Protein AF-A0A7S2QMQ0-F1 (afdb_monomer_lite)

Organism: NCBI:txid1333877

Foldseek 3Di:
DDDDDPPPVPDPDDDDPCVQVDPPPDPDPDPVPDPCVVNVRHDDDDDDDDDPCPVVVCVVPVDDPCLCPPPVSVVLPFPVVLVVLLPPALVRLVVQQVVLLVLLQQLLPDDVPPDRPAPDGVQKHWGFNASCSNLVNQLSNCSVVLVVVCPPDQAFKEFEWAAELPLDQDWDKDWAAALRDRPGIDTRTMMGRRPRWPDSPLVSNLSNVQRDPVIGDNVSVSNCSNPGGYMYGYRYYNHHPLVVLFVSCLVLVQQQCCVPPVDGQPPDAPDWDDDRNWIFGHDPNHTAKIWGADPQRWIWIWGADPVRATAWTWIDRNFFTQKIFGDDPNDTPDIDHGHTRDD

Secondary structure (DSSP, 8-state):
--------TT--S----GGG--------SSGGG--GGG-TT-------S--TTHHHHHHHH---TTTTT-TTTTTS-TTHHHHHHTT--HHHHHHHHHHHHHHHHHHHHSPTTS-----EETTEEEEE--GGGGG-HHHHHHHHHHHHHHTTS--SEEEEEEE-SSS--EEEEEEPPTT---SSEEEEEEEEETTT-S-HHHHHHHHHHHEETTEE--HHHHHTTTTS-EEEEEEE-SS-HHHHHHHHHHHHHHHHHHHHHS-------SEEEEETTEEEEEETTEEEEEEEE-TTS-EEEEEE-TTS-EEEEEEE-SSEEEEEEEEETTEEEEEE-SEEPP-

Radius of gyration: 29.11 Å; chains: 1; bounding box: 87×63×59 Å

Sequence (343 aa):
MYTKCLVDCNMPISIAPQELLYPAFHFVPNPDAIDYSRFPNCLMFQFGYTCSGLEGYVKRRNRCKAAHTCPFHAKKRPLDSIRRLAHISEQELCSTIPIALTYLETFAKSAPGEQCVLPLEDGVAVLVTDGDLAQYGRLRAELPGYADRLRGQSWDVLLFGLEWSTGSDEVVLFNVPPGGRPRNACVFGLAINVARARDQGLLRSALAACVTDKGLDPGPLFAAADRLSLWFAAEKLAGSIEAARIWRSMPVVHKVFSSLAQHTPPLHFDDHELHGNLAKGMVNGRLAFEMTVESNGGIQFRAWNDDNSPNCEMKTNGSKVEWMKVFYNHQVSFEAQGKEIPS

pLDDT: mean 79.84, std 20.16, range [26.53, 98.44]

Structure (mmCIF, N/CA/C/O backbone):
data_AF-A0A7S2QMQ0-F1
#
_entry.id   AF-A0A7S2QMQ0-F1
#
loop_
_atom_site.group_PDB
_atom_site.id
_atom_site.type_symbol
_atom_site.label_atom_id
_atom_site.label_alt_id
_atom_site.label_comp_id
_atom_site.label_asym_id
_atom_site.label_entity_id
_atom_site.label_seq_id
_atom_site.pdbx_PDB_ins_code
_atom_site.Cartn_x
_atom_site.Cartn_y
_atom_site.Cartn_z
_atom_site.occupancy
_atom_site.B_iso_or_equiv
_atom_site.auth_seq_id
_atom_site.auth_comp_id
_atom_site.auth_asym_id
_atom_site.auth_atom_id
_atom_site.pdbx_PDB_model_num
ATOM 1 N N . MET A 1 1 ? -50.054 31.148 29.834 1.00 29.55 1 MET A N 1
ATOM 2 C CA . MET A 1 1 ? -51.089 31.273 28.788 1.00 29.55 1 MET A CA 1
ATOM 3 C C . MET A 1 1 ? -50.742 30.258 27.708 1.00 29.55 1 MET A C 1
ATOM 5 O O . MET A 1 1 ? -49.598 30.227 27.279 1.00 29.55 1 MET A O 1
ATOM 9 N N . TYR A 1 2 ? -51.653 29.325 27.435 1.00 32.34 2 TYR A N 1
ATOM 10 C CA . TYR A 1 2 ? -51.410 28.114 26.648 1.00 32.34 2 TYR A CA 1
ATOM 11 C C . TYR A 1 2 ? -51.561 28.352 25.143 1.00 32.34 2 TYR A C 1
ATOM 13 O O . TYR A 1 2 ? -52.595 28.861 24.727 1.00 32.34 2 TYR A O 1
ATOM 21 N N . THR A 1 3 ? -50.636 27.799 24.356 1.00 26.53 3 THR A N 1
ATOM 22 C CA . THR A 1 3 ? -50.909 27.289 22.998 1.00 26.53 3 THR A CA 1
ATOM 23 C C . THR A 1 3 ? -49.979 26.089 22.777 1.00 26.53 3 THR A C 1
ATOM 25 O O . THR A 1 3 ? -48.796 26.244 22.507 1.00 26.53 3 THR A O 1
ATOM 28 N N . LYS A 1 4 ? -50.341 24.919 23.319 1.00 28.27 4 LYS A N 1
ATOM 29 C CA . LYS A 1 4 ? -50.916 23.775 22.585 1.00 28.27 4 LYS A CA 1
ATOM 30 C C . LYS A 1 4 ? -50.124 23.403 21.322 1.00 28.27 4 LYS A C 1
ATOM 32 O O . LYS A 1 4 ? -50.171 24.112 20.325 1.00 28.27 4 LYS A O 1
ATOM 37 N N . CYS A 1 5 ? -49.452 22.247 21.385 1.00 30.19 5 CYS A N 1
ATOM 38 C CA . CYS A 1 5 ? -49.036 21.466 20.221 1.00 30.19 5 CYS A CA 1
ATOM 39 C C . CYS A 1 5 ? -50.161 21.400 19.183 1.00 30.19 5 CYS A C 1
ATOM 41 O O . CYS A 1 5 ? -51.306 21.122 19.544 1.00 30.19 5 CYS A O 1
ATOM 43 N N . LEU A 1 6 ? -49.810 21.512 17.903 1.00 28.33 6 LEU A N 1
ATOM 44 C CA . LEU A 1 6 ? -50.607 20.898 16.846 1.00 28.33 6 LEU A CA 1
ATOM 45 C C . LEU A 1 6 ? -50.466 19.373 16.974 1.00 28.33 6 LEU A C 1
ATOM 47 O O . LEU A 1 6 ? -49.578 18.760 16.391 1.00 28.33 6 LEU A O 1
ATOM 51 N N . VAL A 1 7 ? -51.322 18.771 17.795 1.00 35.34 7 VAL A N 1
ATOM 52 C CA . VAL A 1 7 ? -51.860 17.440 17.510 1.00 35.34 7 VAL A CA 1
ATOM 53 C C . VAL A 1 7 ? -53.279 17.700 17.038 1.00 35.34 7 VAL A C 1
ATOM 55 O O . VAL A 1 7 ? -54.162 17.964 17.851 1.00 35.34 7 VAL A O 1
ATOM 58 N N . ASP A 1 8 ? -53.478 17.692 15.726 1.00 34.41 8 ASP A N 1
ATOM 59 C CA . ASP A 1 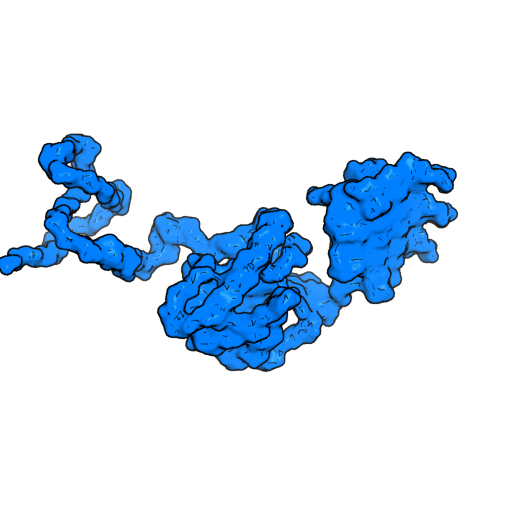8 ? -54.811 17.553 15.159 1.00 34.41 8 ASP A CA 1
ATOM 60 C C . ASP A 1 8 ? -55.077 16.051 15.017 1.00 34.41 8 ASP A C 1
ATOM 62 O O . ASP A 1 8 ? -54.486 15.371 14.179 1.00 34.41 8 ASP A O 1
ATOM 66 N N . CYS A 1 9 ? -55.889 15.510 15.922 1.00 33.19 9 CYS A N 1
ATOM 67 C CA . CYS A 1 9 ? -56.241 14.095 15.975 1.00 33.19 9 CYS A CA 1
ATOM 68 C C . CYS A 1 9 ? -57.296 13.683 14.933 1.00 33.19 9 CYS A C 1
ATOM 70 O O . CYS A 1 9 ? -57.653 12.510 14.904 1.00 33.19 9 CYS A O 1
ATOM 72 N N . ASN A 1 10 ? -57.747 14.599 14.065 1.00 37.47 10 ASN A N 1
ATOM 73 C CA . ASN A 1 10 ? -58.717 14.323 13.005 1.00 37.47 10 ASN A CA 1
ATOM 74 C C . ASN A 1 10 ? -58.283 14.821 11.614 1.00 37.47 10 ASN A C 1
ATOM 76 O O . ASN A 1 10 ? -59.135 14.922 10.735 1.00 37.47 10 ASN A O 1
ATOM 80 N N . MET A 1 11 ? -56.994 15.094 11.360 1.00 36.47 11 MET A N 1
ATOM 81 C CA . MET A 1 11 ? -56.550 15.385 9.988 1.00 36.47 11 MET A CA 1
ATOM 82 C C . MET A 1 11 ? -56.752 14.150 9.086 1.00 36.47 11 MET A C 1
ATOM 84 O O . MET A 1 11 ? -56.071 13.142 9.280 1.00 36.47 11 MET A O 1
ATOM 88 N N . PRO A 1 12 ? -57.632 14.205 8.067 1.00 37.12 12 PRO A N 1
ATOM 89 C CA . PRO A 1 12 ? -57.949 13.051 7.226 1.00 37.12 12 PRO A CA 1
ATOM 90 C C . PRO A 1 12 ? -56.924 12.825 6.102 1.00 37.12 12 PRO A C 1
ATOM 92 O O . PRO A 1 12 ? -57.167 12.027 5.200 1.00 37.12 12 PRO A O 1
ATOM 95 N N . ILE A 1 13 ? -55.794 13.542 6.109 1.00 39.41 13 ILE A N 1
ATOM 96 C CA . ILE A 1 13 ? -54.874 13.607 4.973 1.00 39.41 13 ILE A CA 1
ATOM 97 C C . ILE A 1 13 ? -53.461 13.273 5.446 1.00 39.41 13 ILE A C 1
ATOM 99 O O . ILE A 1 13 ? -52.854 13.981 6.248 1.00 39.41 13 ILE A O 1
ATOM 103 N N . SER A 1 14 ? -52.941 12.164 4.930 1.00 34.41 14 SER A N 1
ATOM 104 C CA . SER A 1 14 ? -51.530 11.799 4.991 1.00 34.41 14 SER A CA 1
ATOM 105 C C . SER A 1 14 ? -50.667 12.916 4.402 1.00 34.41 14 SER A C 1
ATOM 107 O O . SER A 1 14 ? -50.964 13.427 3.324 1.00 34.41 14 SER A O 1
ATOM 109 N N . ILE A 1 15 ? -49.600 13.269 5.121 1.00 41.16 15 ILE A N 1
ATOM 110 C CA . ILE A 1 15 ? -48.607 14.288 4.756 1.00 41.16 15 ILE A CA 1
ATOM 111 C C . ILE A 1 15 ? -48.230 14.124 3.276 1.00 41.16 15 ILE A C 1
ATOM 113 O O . ILE A 1 15 ? -47.811 13.044 2.857 1.00 41.16 15 ILE A O 1
ATOM 117 N N . ALA A 1 16 ? -48.431 15.187 2.496 1.00 40.84 16 ALA A N 1
ATOM 118 C CA . ALA A 1 16 ? -48.178 15.212 1.060 1.00 40.84 16 ALA A CA 1
ATOM 119 C C . ALA A 1 16 ? -46.697 14.908 0.725 1.00 40.84 16 ALA A C 1
ATOM 121 O O . ALA A 1 16 ? -45.834 15.021 1.604 1.00 40.84 16 ALA A O 1
ATOM 122 N N . PRO A 1 17 ? -46.378 14.542 -0.535 1.00 39.72 17 PRO A N 1
ATOM 123 C CA . PRO A 1 17 ? -45.014 14.259 -0.977 1.00 39.72 17 PRO A CA 1
ATOM 124 C C . PRO A 1 17 ? -44.027 15.365 -0.571 1.00 39.72 17 PRO A C 1
ATOM 126 O O . PRO A 1 17 ? -44.317 16.556 -0.683 1.00 39.72 17 PRO A O 1
ATOM 129 N N . GLN A 1 18 ? -42.845 14.961 -0.097 1.00 43.56 18 GLN A N 1
ATOM 130 C CA . GLN A 1 18 ? -41.815 15.816 0.518 1.00 43.56 18 GLN A CA 1
ATOM 131 C C . GLN A 1 18 ? -41.352 16.996 -0.364 1.00 43.56 18 GLN A C 1
ATOM 133 O O . GLN A 1 18 ? -40.815 17.977 0.140 1.00 43.56 18 GLN A O 1
ATOM 138 N N . GLU A 1 19 ? -41.599 16.930 -1.668 1.00 42.78 19 GLU A N 1
ATOM 139 C CA . GLU A 1 19 ? -41.366 17.996 -2.647 1.00 42.78 19 GLU A CA 1
ATOM 140 C C . GLU A 1 19 ? -42.223 19.261 -2.438 1.00 42.78 19 GLU A C 1
ATOM 142 O O . GLU A 1 19 ? -41.830 20.334 -2.887 1.00 42.78 19 GLU A O 1
ATOM 147 N N . LEU A 1 20 ? -43.322 19.180 -1.675 1.00 40.34 20 LEU A N 1
ATOM 148 C CA . LEU A 1 20 ? -44.118 20.343 -1.236 1.00 40.34 20 LEU A CA 1
ATOM 149 C C . LEU A 1 20 ? -43.688 20.899 0.136 1.00 40.34 20 LEU A C 1
ATOM 151 O O . LEU A 1 20 ? -44.159 21.950 0.571 1.00 40.34 20 LEU A O 1
ATOM 155 N N . LEU A 1 21 ? -42.783 20.196 0.823 1.00 42.94 21 LEU A N 1
ATOM 156 C CA . LEU A 1 21 ? -42.276 20.500 2.161 1.00 42.94 21 LEU A CA 1
ATOM 157 C C . LEU A 1 21 ? -40.760 20.708 2.093 1.00 42.94 21 LEU A C 1
ATOM 159 O O . LEU A 1 21 ? -39.981 20.021 2.754 1.00 42.94 21 LEU A O 1
ATOM 163 N N . TYR A 1 22 ? -40.322 21.678 1.292 1.00 38.19 22 TYR A N 1
ATOM 164 C CA . TYR A 1 22 ? -38.993 22.250 1.476 1.00 38.19 22 TYR A CA 1
ATOM 165 C C . TYR A 1 22 ? -39.128 23.422 2.451 1.00 38.19 22 TYR A C 1
ATOM 167 O O . TYR A 1 22 ? -39.653 24.466 2.058 1.00 38.19 22 TYR A O 1
ATOM 175 N N . PRO A 1 23 ? -38.722 23.292 3.730 1.00 48.44 23 PRO A N 1
ATOM 176 C CA . PRO A 1 23 ? -38.706 24.437 4.621 1.00 48.44 23 PRO A CA 1
ATOM 177 C C . PRO A 1 23 ? -37.603 25.380 4.140 1.00 48.44 23 PRO A C 1
ATOM 179 O O . PRO A 1 23 ? -36.423 25.217 4.452 1.00 48.44 23 PRO A O 1
ATOM 182 N N . ALA A 1 24 ? -37.988 26.361 3.331 1.00 40.59 24 ALA A N 1
ATOM 183 C CA . ALA A 1 24 ? -37.144 27.496 3.029 1.00 40.59 24 ALA A CA 1
ATOM 184 C C . ALA A 1 24 ? -37.103 28.369 4.288 1.00 40.59 24 ALA A C 1
ATOM 186 O O . ALA A 1 24 ? -38.011 29.154 4.559 1.00 40.59 24 ALA A O 1
ATOM 187 N N . PHE A 1 25 ? -36.073 28.178 5.112 1.00 47.50 25 PHE A N 1
ATOM 188 C CA . PHE A 1 25 ? -35.825 29.038 6.263 1.00 47.50 25 PHE A CA 1
ATOM 189 C C . PHE A 1 25 ? -35.320 30.391 5.756 1.00 47.50 25 PHE A C 1
ATOM 191 O O . PHE A 1 25 ? -34.120 30.604 5.600 1.00 47.50 25 PHE A O 1
ATOM 198 N N . HIS A 1 26 ? -36.242 31.304 5.469 1.00 43.66 26 HIS A N 1
ATOM 199 C CA . HIS A 1 26 ? -35.912 32.697 5.210 1.00 43.66 26 HIS A CA 1
ATOM 200 C C . HIS A 1 26 ? -35.982 33.472 6.523 1.00 43.66 26 HIS A C 1
ATOM 202 O O . HIS A 1 26 ? -37.033 33.547 7.158 1.00 43.66 26 HIS A O 1
ATOM 208 N N . PHE A 1 27 ? -34.858 34.060 6.936 1.00 47.34 27 PHE A N 1
ATOM 209 C CA . PHE A 1 27 ? -34.890 35.107 7.949 1.00 47.34 27 PHE A CA 1
ATOM 210 C C . PHE A 1 27 ? -35.523 36.338 7.308 1.00 47.34 27 PHE A C 1
ATOM 212 O O . PHE A 1 27 ? -34.902 36.996 6.473 1.00 47.34 27 PHE A O 1
ATOM 219 N N . VAL A 1 28 ? -36.776 36.615 7.659 1.00 48.78 28 VAL A N 1
ATOM 220 C CA . VAL A 1 28 ? -37.485 37.802 7.187 1.00 48.78 28 VAL A CA 1
ATOM 221 C C . VAL A 1 28 ? -37.661 38.742 8.382 1.00 48.78 28 VAL A C 1
ATOM 223 O O . VAL A 1 28 ? -38.380 38.393 9.322 1.00 48.78 28 VAL A O 1
ATOM 226 N N . PRO A 1 29 ? -36.985 39.908 8.393 1.00 43.06 29 PRO A N 1
ATOM 227 C CA . PRO A 1 29 ? -37.063 40.861 9.501 1.00 43.06 29 PRO A CA 1
ATOM 228 C C . PRO A 1 29 ? -38.454 41.489 9.652 1.00 43.06 29 PRO A C 1
ATOM 230 O O . PRO A 1 29 ? -38.853 41.835 10.758 1.00 43.06 29 PRO A O 1
ATOM 233 N N . ASN A 1 30 ? -39.185 41.624 8.542 1.00 56.09 30 ASN A N 1
ATOM 234 C CA . ASN A 1 30 ? -40.561 42.103 8.509 1.00 56.09 30 ASN A CA 1
ATOM 235 C C . ASN A 1 30 ? -41.458 41.045 7.833 1.00 56.09 30 ASN A C 1
ATOM 237 O O . ASN A 1 30 ? -41.393 40.912 6.611 1.00 56.09 30 ASN A O 1
ATOM 241 N N . PRO A 1 31 ? -42.270 40.282 8.585 1.00 54.72 31 PRO A N 1
ATOM 242 C CA . PRO A 1 31 ? -43.094 39.205 8.031 1.00 54.72 31 PRO A CA 1
ATOM 243 C C . PRO A 1 31 ? -44.134 39.693 7.010 1.00 54.72 31 PRO A C 1
ATOM 245 O O . PRO A 1 31 ? -44.506 38.931 6.121 1.00 54.72 31 PRO A O 1
ATOM 248 N N . ASP A 1 32 ? -44.532 40.966 7.066 1.00 57.62 32 ASP A N 1
ATOM 249 C CA . ASP A 1 32 ? -45.473 41.558 6.109 1.00 57.62 32 ASP A CA 1
ATOM 250 C C . ASP A 1 32 ? -44.826 41.863 4.745 1.00 57.62 32 ASP A C 1
ATOM 252 O O . ASP A 1 32 ? -45.517 42.164 3.776 1.00 57.62 32 ASP A O 1
ATOM 256 N N . ALA A 1 33 ? -43.494 41.772 4.642 1.00 59.09 33 ALA A N 1
ATOM 257 C CA . ALA A 1 33 ? -42.757 41.979 3.394 1.00 59.09 33 ALA A CA 1
ATOM 258 C C . ALA A 1 33 ? -42.690 40.721 2.506 1.00 59.09 33 ALA A C 1
ATOM 260 O O . ALA A 1 33 ? -42.078 40.757 1.435 1.00 59.09 33 ALA A O 1
ATOM 261 N N . ILE A 1 34 ? -43.269 39.597 2.943 1.00 58.88 34 ILE A N 1
ATOM 262 C CA . ILE A 1 34 ? -43.288 38.362 2.157 1.00 58.88 34 ILE A CA 1
ATOM 263 C C . ILE A 1 34 ? -44.439 38.423 1.156 1.00 58.88 34 ILE A C 1
ATOM 265 O O . ILE A 1 34 ? -45.610 38.425 1.524 1.00 58.88 34 ILE A O 1
ATOM 269 N N . ASP A 1 35 ? -44.099 38.400 -0.129 1.00 64.38 35 ASP A N 1
ATOM 270 C CA . ASP A 1 35 ? -45.080 38.213 -1.192 1.00 64.38 35 ASP A CA 1
ATOM 271 C C . ASP A 1 35 ? -45.498 36.736 -1.279 1.00 64.38 35 ASP A C 1
ATOM 273 O O . ASP A 1 35 ? -44.840 35.906 -1.918 1.00 64.38 35 ASP A O 1
ATOM 277 N N . TYR A 1 36 ? -46.607 36.412 -0.613 1.00 58.34 36 TYR A N 1
ATOM 278 C CA . TYR A 1 36 ? -47.176 35.064 -0.558 1.00 58.34 36 TYR A CA 1
ATOM 279 C C . TYR A 1 36 ? -47.581 34.513 -1.932 1.00 58.34 36 TYR A C 1
ATOM 281 O O . TYR A 1 36 ? -47.612 33.295 -2.115 1.00 58.34 36 TYR A O 1
ATOM 289 N N . SER A 1 37 ? -47.836 35.377 -2.922 1.00 64.12 37 SER A N 1
ATOM 290 C CA . SER A 1 37 ? -48.241 34.944 -4.265 1.00 64.12 37 SER A CA 1
ATOM 291 C C . SER A 1 37 ? -47.142 34.168 -5.001 1.00 64.12 37 SER A C 1
ATOM 293 O O . SER A 1 37 ? -47.428 33.373 -5.896 1.00 64.12 37 SER A O 1
ATOM 295 N N . ARG A 1 38 ? -45.881 34.328 -4.580 1.00 58.88 38 ARG A N 1
ATOM 296 C CA . ARG A 1 38 ? -44.720 33.632 -5.153 1.00 58.88 38 ARG A CA 1
ATOM 297 C C . ARG A 1 38 ? -44.616 32.161 -4.743 1.00 58.88 38 ARG A C 1
ATOM 299 O O . ARG A 1 38 ? -43.806 31.438 -5.321 1.00 58.88 38 ARG A O 1
ATOM 306 N N . PHE A 1 39 ? -45.415 31.715 -3.771 1.00 60.97 39 PHE A N 1
ATOM 307 C CA . PHE A 1 39 ? -45.343 30.369 -3.192 1.00 60.97 39 PHE A CA 1
ATOM 308 C C . PHE A 1 39 ? -46.734 29.718 -3.079 1.00 60.97 39 PHE A C 1
ATOM 310 O O . PHE A 1 39 ? -47.163 29.354 -1.983 1.00 60.97 39 PHE A O 1
ATOM 317 N N . PRO A 1 40 ? -47.455 29.543 -4.203 1.00 54.72 40 PRO A N 1
ATOM 318 C CA . PRO A 1 40 ? -48.885 29.220 -4.201 1.00 54.72 40 PRO A CA 1
ATOM 319 C C . PRO A 1 40 ? -49.235 27.836 -3.627 1.00 54.72 40 PRO A C 1
ATOM 321 O O . PRO A 1 40 ? -50.384 27.606 -3.271 1.00 54.72 40 PRO A O 1
ATOM 324 N N . ASN A 1 41 ? -48.260 26.925 -3.517 1.00 50.38 41 ASN A N 1
ATOM 325 C CA . ASN A 1 41 ? -48.467 25.536 -3.086 1.00 50.38 41 ASN A CA 1
ATOM 326 C C . ASN A 1 41 ? -47.664 25.162 -1.822 1.00 50.38 41 ASN A C 1
ATOM 328 O O . ASN A 1 41 ? -47.470 23.979 -1.545 1.00 50.38 41 ASN A O 1
ATOM 332 N N . CYS A 1 42 ? -47.145 26.143 -1.078 1.00 48.84 42 CYS A N 1
ATOM 333 C CA . CYS A 1 42 ? -46.279 25.894 0.075 1.00 48.84 42 CYS A CA 1
ATOM 334 C C . CYS A 1 42 ? -47.053 25.935 1.401 1.00 48.84 42 CYS A C 1
ATOM 336 O O . CYS A 1 42 ? -47.861 26.829 1.639 1.00 48.84 42 CYS A O 1
ATOM 338 N N . LEU A 1 43 ? -46.741 25.008 2.311 1.00 48.62 43 LEU A N 1
ATOM 339 C CA . LEU A 1 43 ? -47.145 25.099 3.716 1.00 48.62 43 LEU A CA 1
ATOM 340 C C . LEU A 1 43 ? -46.172 26.026 4.454 1.00 48.62 43 LEU A C 1
ATOM 342 O O . LEU A 1 43 ? -44.975 25.742 4.520 1.00 48.62 43 LEU A O 1
ATOM 346 N N . MET A 1 44 ? -46.671 27.132 5.008 1.00 52.97 44 MET A N 1
ATOM 347 C CA . MET A 1 44 ? -45.845 28.111 5.719 1.00 52.97 44 MET A CA 1
ATOM 348 C C . MET A 1 44 ? -46.016 27.995 7.233 1.00 52.97 44 MET A C 1
ATOM 350 O O . MET A 1 44 ? -47.132 27.958 7.746 1.00 52.97 44 MET A O 1
ATOM 354 N N . PHE A 1 45 ? -44.894 27.982 7.954 1.00 53.12 45 PHE A N 1
ATOM 355 C CA . PHE A 1 45 ? -44.858 28.004 9.414 1.00 53.12 45 PHE A CA 1
ATOM 356 C C . PHE A 1 45 ? -44.140 29.274 9.865 1.00 53.12 45 PHE A C 1
ATOM 358 O O . PHE A 1 45 ? -42.931 29.409 9.680 1.00 53.12 45 PHE A O 1
ATOM 365 N N . GLN A 1 46 ? -44.882 30.214 10.450 1.00 47.97 46 GLN A N 1
ATOM 366 C CA . GLN A 1 46 ? -44.290 31.398 11.060 1.00 47.97 46 GLN A CA 1
ATOM 367 C C . GLN A 1 46 ? -43.846 31.053 12.482 1.00 47.97 46 GLN A C 1
ATOM 369 O O . GLN A 1 46 ? -44.665 30.767 13.355 1.00 47.97 46 GLN A O 1
ATOM 374 N N . PHE A 1 47 ? -42.540 31.097 12.723 1.00 51.69 47 PHE A N 1
ATOM 375 C CA . PHE A 1 47 ? -41.984 30.985 14.066 1.00 51.69 47 PHE A CA 1
ATOM 376 C C . PHE A 1 47 ? -41.723 32.397 14.591 1.00 51.69 47 PHE A C 1
ATOM 378 O O . PHE A 1 47 ? -40.876 33.112 14.060 1.00 51.69 47 PHE A O 1
ATOM 385 N N . GLY A 1 48 ? -42.461 32.821 15.618 1.00 44.59 48 GLY A N 1
ATOM 386 C CA . GLY A 1 48 ? -42.139 34.057 16.329 1.00 44.59 48 GLY A CA 1
ATOM 387 C C . GLY A 1 48 ? -40.785 33.910 17.024 1.00 44.59 48 GLY A C 1
ATOM 388 O O . GLY A 1 48 ? -40.592 32.966 17.790 1.00 44.59 48 GLY A O 1
ATOM 389 N N . TYR A 1 49 ? -39.837 34.811 16.744 1.00 43.59 49 TYR A N 1
ATOM 390 C CA . TYR A 1 49 ? -38.573 34.913 17.484 1.00 43.59 49 TYR A CA 1
ATOM 391 C C . TYR A 1 49 ? -38.916 35.005 18.984 1.00 43.59 49 TYR A C 1
ATOM 393 O O . TYR A 1 49 ? -39.766 35.794 19.371 1.00 43.59 49 TYR A O 1
ATOM 401 N N . THR A 1 50 ? -38.398 34.177 19.885 1.00 48.31 50 THR A N 1
ATOM 402 C CA . THR A 1 50 ? -36.986 33.983 20.202 1.00 48.31 50 THR A CA 1
ATOM 403 C C . THR A 1 50 ? -36.757 32.582 20.769 1.00 48.31 50 THR A C 1
ATOM 405 O O . THR A 1 50 ? -37.327 32.229 21.802 1.00 48.31 50 THR A O 1
ATOM 408 N N . CYS A 1 51 ? -35.854 31.797 20.189 1.00 44.28 51 CYS A N 1
ATOM 409 C CA . CYS A 1 51 ? -35.166 30.770 20.970 1.00 44.28 51 CYS A CA 1
ATOM 410 C C . CYS A 1 51 ? -33.734 30.638 20.456 1.00 44.28 51 CYS A C 1
ATOM 412 O O . CYS A 1 51 ? -33.443 29.852 19.551 1.00 44.28 51 CYS A O 1
ATOM 414 N N . SER A 1 52 ? -32.823 31.403 21.058 1.00 50.91 52 SER A N 1
ATOM 415 C CA . SER A 1 52 ? -31.416 31.018 21.100 1.00 50.91 52 SER A CA 1
ATOM 416 C C . SER A 1 52 ? -31.359 29.573 21.607 1.00 50.91 52 SER A C 1
ATOM 418 O O . SER A 1 52 ? -31.776 29.259 22.718 1.00 50.91 52 SER A O 1
ATOM 420 N N . GLY A 1 53 ? -30.958 28.655 20.728 1.00 49.59 53 GLY A N 1
ATOM 421 C CA . GLY A 1 53 ? -30.949 27.220 21.010 1.00 49.59 53 GLY A CA 1
ATOM 422 C C . GLY A 1 53 ? -31.900 26.370 20.170 1.00 49.59 53 GLY A C 1
ATOM 423 O O . GLY A 1 53 ? -31.744 25.151 20.217 1.00 49.59 53 GLY A O 1
ATOM 424 N N . LEU A 1 54 ? -32.805 26.942 19.359 1.00 47.59 54 LEU A N 1
ATOM 425 C CA . LEU A 1 54 ? -33.594 26.151 18.400 1.00 47.59 54 LEU A CA 1
ATOM 426 C C . LEU A 1 54 ? -32.683 25.512 17.345 1.00 47.59 54 LEU A C 1
ATOM 428 O O . LEU A 1 54 ? -32.814 24.327 17.069 1.00 47.59 54 LEU A O 1
ATOM 432 N N . GLU A 1 55 ? -31.687 26.246 16.844 1.00 45.62 55 GLU A N 1
ATOM 433 C CA . GLU A 1 55 ? -30.660 25.706 15.945 1.00 45.62 55 GLU A CA 1
ATOM 434 C C . GLU A 1 55 ? -29.904 24.535 16.598 1.00 45.62 55 GLU A C 1
ATOM 436 O O . GLU A 1 55 ? -29.761 23.465 16.009 1.00 45.62 55 GLU A O 1
ATOM 441 N N . GLY A 1 56 ? -29.512 24.679 17.870 1.00 47.62 56 GLY A N 1
ATOM 442 C CA . GLY A 1 56 ? -28.886 23.602 18.641 1.00 47.62 56 GLY A CA 1
ATOM 443 C C . GLY A 1 56 ? -29.829 22.425 18.918 1.00 47.62 56 GLY A C 1
ATOM 444 O O . GLY A 1 56 ? -29.400 21.273 18.913 1.00 47.62 56 GLY A O 1
ATOM 445 N N . TYR A 1 57 ? -31.118 22.683 19.147 1.00 47.53 57 TYR A N 1
ATOM 446 C CA . TYR A 1 57 ? -32.143 21.660 19.341 1.00 47.53 57 TYR A CA 1
ATOM 447 C C . TYR A 1 57 ? -32.384 20.877 18.050 1.00 47.53 57 TYR A C 1
ATOM 449 O O . TYR A 1 57 ? -32.285 19.654 18.074 1.00 47.53 57 TYR A O 1
ATOM 457 N N . VAL A 1 58 ? -32.600 21.562 16.924 1.00 44.38 58 VAL A N 1
ATOM 458 C CA . VAL A 1 58 ? -32.755 20.966 15.590 1.00 44.38 58 VAL A CA 1
ATOM 459 C C . VAL A 1 58 ? -31.498 20.179 15.228 1.00 44.38 58 VAL A C 1
ATOM 461 O O . VAL A 1 58 ? -31.608 19.002 14.909 1.00 44.38 58 VAL A O 1
ATOM 464 N N . LYS A 1 59 ? -30.292 20.731 15.403 1.00 44.25 59 LYS A N 1
ATOM 465 C CA . LYS A 1 59 ? -29.032 20.009 15.144 1.00 44.25 59 LYS A CA 1
ATOM 466 C C . LYS A 1 59 ? -28.878 18.737 15.995 1.00 44.25 59 LYS A C 1
ATOM 468 O O . LYS A 1 59 ? -28.329 17.748 15.521 1.00 44.25 59 LYS A O 1
ATOM 473 N N . ARG A 1 60 ? -29.379 18.722 17.239 1.00 46.94 60 ARG A N 1
ATOM 474 C CA . ARG A 1 60 ? -29.312 17.548 18.140 1.00 46.94 60 ARG A CA 1
ATOM 475 C C . ARG A 1 60 ? -30.435 16.527 17.924 1.00 46.94 60 ARG A C 1
ATOM 477 O O . ARG A 1 60 ? -30.215 15.336 18.155 1.00 46.94 60 ARG A O 1
ATOM 484 N N . ARG A 1 61 ? -31.633 16.980 17.543 1.00 42.03 61 ARG A N 1
ATOM 485 C CA . ARG A 1 61 ? -32.880 16.188 17.531 1.00 42.03 61 ARG A CA 1
ATOM 486 C C . ARG A 1 61 ? -33.394 15.861 16.133 1.00 42.03 61 ARG A C 1
ATOM 488 O O . ARG A 1 61 ? -34.163 14.913 16.010 1.00 42.03 61 ARG A O 1
ATOM 495 N N . ASN A 1 62 ? -32.954 16.570 15.094 1.00 42.47 62 ASN A N 1
ATOM 496 C CA . ASN A 1 62 ? -33.273 16.267 13.700 1.00 42.47 62 ASN A CA 1
ATOM 497 C C . ASN A 1 62 ? -32.425 15.083 13.211 1.00 42.47 62 ASN A C 1
ATOM 499 O O . ASN A 1 62 ? -31.529 15.212 12.381 1.00 42.47 62 ASN A O 1
ATOM 503 N N . ARG A 1 63 ? -32.664 13.915 13.813 1.00 43.06 63 ARG A N 1
ATOM 504 C CA . ARG A 1 63 ? -32.076 12.642 13.406 1.00 43.06 63 ARG A CA 1
ATOM 505 C C . ARG A 1 63 ? -33.079 11.935 12.512 1.00 43.06 63 ARG A C 1
ATOM 507 O O . ARG A 1 63 ? -34.219 11.704 12.911 1.00 43.06 63 ARG A O 1
ATOM 514 N N . CYS A 1 64 ? -32.654 11.577 11.308 1.00 47.50 64 CYS A N 1
ATOM 515 C CA . CYS A 1 64 ? -33.485 10.798 10.405 1.00 47.50 64 CYS A CA 1
ATOM 516 C C . CYS A 1 64 ? -33.724 9.410 11.025 1.00 47.50 64 CYS A C 1
ATOM 518 O O . CYS A 1 64 ? -32.774 8.645 11.187 1.00 47.50 64 CYS A O 1
ATOM 520 N N . LYS A 1 65 ? -34.976 9.084 11.389 1.00 42.28 65 LYS A N 1
ATOM 521 C CA . LYS A 1 65 ? -35.331 7.803 12.040 1.00 42.28 65 LYS A CA 1
ATOM 522 C C . LYS A 1 65 ? -34.870 6.576 11.241 1.00 42.28 65 LYS A C 1
ATOM 524 O O . LYS A 1 65 ? -34.551 5.556 11.839 1.00 42.28 65 LYS A O 1
ATOM 529 N N . ALA A 1 66 ? -34.802 6.694 9.915 1.00 43.44 66 ALA A N 1
ATOM 530 C CA . ALA A 1 66 ? -34.287 5.675 9.007 1.00 43.44 66 ALA A CA 1
ATOM 531 C C . ALA A 1 66 ? -33.370 6.322 7.954 1.00 43.44 66 ALA A C 1
ATOM 533 O O . ALA A 1 66 ? -33.717 6.451 6.785 1.00 43.44 66 ALA A O 1
ATOM 534 N N . ALA A 1 67 ? -32.184 6.777 8.377 1.00 45.72 67 ALA A N 1
ATOM 535 C CA . ALA A 1 67 ? -31.224 7.444 7.488 1.00 45.72 67 ALA A CA 1
ATOM 536 C C . ALA A 1 67 ? -30.865 6.614 6.235 1.00 45.72 67 ALA A C 1
ATOM 538 O O . ALA A 1 67 ? -30.674 7.178 5.164 1.00 45.72 67 ALA A O 1
ATOM 539 N N . HIS A 1 68 ? -30.864 5.282 6.346 1.00 44.59 68 HIS A N 1
ATOM 540 C CA . HIS A 1 68 ? -30.575 4.352 5.250 1.00 44.59 68 HIS A CA 1
ATOM 541 C C . HIS A 1 68 ? -31.660 4.295 4.157 1.00 44.59 68 HIS A C 1
ATOM 543 O O . HIS A 1 68 ? -31.358 3.886 3.042 1.00 44.59 68 HIS A O 1
ATOM 549 N N . THR A 1 69 ? -32.900 4.709 4.446 1.00 43.22 69 THR A N 1
ATOM 550 C CA . THR A 1 69 ? -33.997 4.774 3.459 1.00 43.22 69 THR A CA 1
ATOM 551 C C . THR A 1 69 ? -34.344 6.200 3.040 1.00 43.22 69 THR A C 1
ATOM 553 O O . THR A 1 69 ? -35.127 6.401 2.115 1.00 43.22 69 THR A O 1
ATOM 556 N N . CYS A 1 70 ? -33.775 7.210 3.702 1.00 44.00 70 CYS A N 1
ATOM 557 C CA . CYS A 1 70 ? -34.041 8.609 3.397 1.00 44.00 70 CYS A CA 1
ATOM 558 C C . CYS A 1 70 ? -33.319 9.013 2.100 1.00 44.00 70 CYS A C 1
ATOM 560 O O . CYS A 1 70 ? -32.096 9.022 2.103 1.00 44.00 70 CYS A O 1
ATOM 562 N N . PRO A 1 71 ? -33.998 9.444 1.023 1.00 40.81 71 PRO A N 1
ATOM 563 C CA . PRO A 1 71 ? -33.374 9.741 -0.277 1.00 40.81 71 PRO A CA 1
ATOM 564 C C . PRO A 1 71 ? -32.332 10.878 -0.259 1.00 40.81 71 PRO A C 1
ATOM 566 O O . PRO A 1 71 ? -31.560 11.020 -1.207 1.00 40.81 71 PRO A O 1
ATOM 569 N N . PHE A 1 72 ? -32.275 11.671 0.816 1.00 42.28 72 PHE A N 1
ATOM 570 C CA . PHE A 1 72 ? -31.248 12.695 1.039 1.00 42.28 72 PHE A CA 1
ATOM 571 C C . PHE A 1 72 ? -30.008 12.156 1.772 1.00 42.28 72 PHE A C 1
ATOM 573 O O . PHE A 1 72 ? -28.893 12.558 1.448 1.00 42.28 72 PHE A O 1
ATOM 580 N N . HIS A 1 73 ? -30.176 11.219 2.714 1.00 49.56 73 HIS A N 1
ATOM 581 C CA . HIS A 1 73 ? -29.066 10.580 3.438 1.00 49.56 73 HIS A CA 1
ATOM 582 C C . HIS A 1 73 ? -28.555 9.316 2.734 1.00 49.56 73 HIS A C 1
ATOM 584 O O . HIS A 1 73 ? -27.362 9.063 2.747 1.00 49.56 73 HIS A O 1
ATOM 590 N N . ALA A 1 74 ? -29.419 8.590 2.025 1.00 43.84 74 ALA A N 1
ATOM 591 C CA . ALA A 1 74 ? -29.089 7.440 1.186 1.00 43.84 74 ALA A CA 1
ATOM 592 C C . ALA A 1 74 ? -28.134 7.796 0.031 1.00 43.84 74 ALA A C 1
ATOM 594 O O . ALA A 1 74 ? -27.495 6.910 -0.534 1.00 43.84 74 ALA A O 1
ATOM 595 N N . LYS A 1 75 ? -28.016 9.090 -0.314 1.00 45.41 75 LYS A N 1
ATOM 596 C CA . LYS A 1 75 ? -27.035 9.597 -1.285 1.00 45.41 75 LYS A CA 1
ATOM 597 C C . LYS A 1 75 ? -25.624 9.745 -0.712 1.00 45.41 75 LYS A C 1
ATOM 599 O O . LYS A 1 75 ? -24.679 9.602 -1.478 1.00 45.41 75 LYS A O 1
ATOM 604 N N . LYS A 1 76 ? -25.463 9.990 0.596 1.00 47.25 76 LYS A N 1
ATOM 605 C CA . LYS A 1 76 ? -24.164 9.832 1.265 1.00 47.25 76 LYS A CA 1
ATOM 606 C C . LYS A 1 76 ? -24.015 8.355 1.550 1.00 47.25 76 LYS A C 1
ATOM 608 O O . LYS A 1 76 ? -24.633 7.832 2.474 1.00 47.25 76 LYS A O 1
ATOM 613 N N . ARG A 1 77 ? -23.285 7.648 0.693 1.00 54.00 77 ARG A N 1
ATOM 614 C CA . ARG A 1 77 ? -23.074 6.229 0.936 1.00 54.00 77 ARG A CA 1
ATOM 615 C C . ARG A 1 77 ? -22.130 6.148 2.145 1.00 54.00 77 ARG A C 1
ATOM 617 O O . ARG A 1 77 ? -21.053 6.727 2.088 1.00 54.00 77 ARG A O 1
ATOM 624 N N . PRO A 1 78 ? -22.487 5.445 3.232 1.00 55.44 78 PRO A N 1
ATOM 625 C CA . PRO A 1 78 ? -21.619 5.368 4.405 1.00 55.44 78 PRO A CA 1
ATOM 626 C C . PRO A 1 78 ? -20.212 4.915 4.015 1.00 55.44 78 PRO A C 1
ATOM 628 O O . PRO A 1 78 ? -20.099 3.929 3.275 1.00 55.44 78 PRO A O 1
ATOM 631 N N . LEU A 1 79 ? -19.177 5.592 4.521 1.00 71.75 79 LEU A N 1
ATOM 632 C CA . LEU A 1 79 ? -17.757 5.315 4.244 1.00 71.75 79 LEU A CA 1
ATOM 633 C C . LEU A 1 79 ? -17.308 5.707 2.827 1.00 71.75 79 LEU A C 1
ATOM 635 O O . LEU A 1 79 ? -16.584 4.957 2.166 1.00 71.75 79 LEU A O 1
ATOM 639 N N . ASP A 1 80 ? -17.729 6.879 2.351 1.00 78.06 80 ASP A N 1
ATOM 640 C CA . ASP A 1 80 ? -17.232 7.455 1.098 1.00 78.06 80 ASP A CA 1
ATOM 641 C C . ASP A 1 80 ? -15.704 7.602 1.128 1.00 78.06 80 ASP A C 1
ATOM 643 O O . ASP A 1 80 ? -15.057 7.336 0.120 1.00 78.06 80 ASP A O 1
ATOM 647 N N . SER A 1 81 ? -15.099 7.885 2.284 1.00 83.12 81 SER A N 1
ATOM 648 C CA . SER A 1 81 ? -13.645 7.880 2.463 1.00 83.12 81 SER A CA 1
ATOM 649 C C . SER A 1 81 ? -12.997 6.534 2.111 1.00 83.12 81 SER A C 1
ATOM 651 O O . SER A 1 81 ? -11.982 6.530 1.420 1.00 83.12 81 SER A O 1
ATOM 653 N N . ILE A 1 82 ? -13.591 5.385 2.477 1.00 85.31 82 ILE A N 1
ATOM 654 C CA . ILE A 1 82 ? -13.079 4.064 2.050 1.00 85.31 82 ILE A CA 1
ATOM 655 C C . ILE A 1 82 ? -13.276 3.877 0.544 1.00 85.31 82 ILE A C 1
ATOM 657 O O . ILE A 1 82 ? -12.388 3.370 -0.136 1.00 85.31 82 ILE A O 1
ATOM 661 N N . ARG A 1 83 ? -14.413 4.324 -0.009 1.00 85.62 83 ARG A N 1
ATOM 662 C CA . ARG A 1 83 ? -14.662 4.258 -1.460 1.00 85.62 83 ARG A CA 1
ATOM 663 C C . ARG A 1 83 ? -13.660 5.076 -2.262 1.00 85.62 83 ARG A C 1
ATOM 665 O O . ARG A 1 83 ? -13.220 4.634 -3.318 1.00 85.62 83 ARG A O 1
ATOM 672 N N . ARG A 1 84 ? -13.266 6.241 -1.749 1.00 87.88 84 ARG A N 1
ATOM 673 C CA . ARG A 1 84 ? -12.258 7.102 -2.375 1.00 87.88 84 ARG A CA 1
ATOM 674 C C . ARG A 1 84 ? -10.898 6.418 -2.452 1.00 87.88 84 ARG A C 1
ATOM 676 O O . ARG A 1 84 ? -10.198 6.645 -3.434 1.00 87.88 84 ARG A O 1
ATOM 683 N N . LEU A 1 85 ? -10.558 5.515 -1.523 1.00 88.88 85 LEU A N 1
ATOM 684 C CA . LEU A 1 85 ? -9.306 4.752 -1.594 1.00 88.88 85 LEU A CA 1
ATOM 685 C C . LEU A 1 85 ? -9.183 3.935 -2.885 1.00 88.88 85 LEU A C 1
ATOM 687 O O . LEU A 1 85 ? -8.072 3.773 -3.373 1.00 88.88 85 LEU A O 1
ATOM 691 N N . ALA A 1 86 ? -10.280 3.493 -3.505 1.00 88.25 86 ALA A N 1
ATOM 692 C CA . ALA A 1 86 ? -10.226 2.774 -4.781 1.00 88.25 86 ALA A CA 1
ATOM 693 C C . ALA A 1 86 ? -9.740 3.641 -5.961 1.00 88.25 86 ALA A C 1
ATOM 695 O O . ALA A 1 86 ? -9.257 3.106 -6.955 1.00 88.25 86 ALA A O 1
ATOM 696 N N . HIS A 1 87 ? -9.851 4.972 -5.862 1.00 86.69 87 HIS A N 1
ATOM 697 C CA . HIS A 1 87 ? -9.642 5.891 -6.992 1.00 86.69 87 HIS A CA 1
ATOM 698 C C . HIS A 1 87 ? -8.684 7.053 -6.703 1.00 86.69 87 HIS A C 1
ATOM 700 O O . HIS A 1 87 ? -8.316 7.777 -7.623 1.00 86.69 87 HIS A O 1
ATOM 706 N N . ILE A 1 88 ? -8.284 7.245 -5.446 1.00 87.12 88 ILE A N 1
ATOM 707 C CA . ILE A 1 88 ? -7.356 8.301 -5.031 1.00 87.12 88 ILE A CA 1
ATOM 708 C C . ILE A 1 88 ? -5.999 8.162 -5.740 1.00 87.12 88 ILE A C 1
ATOM 710 O O . ILE A 1 88 ? -5.489 7.053 -5.920 1.00 87.12 88 ILE A O 1
ATOM 714 N N . SER A 1 89 ? -5.406 9.272 -6.173 1.00 86.19 89 SER A N 1
ATOM 715 C CA . SER A 1 89 ? -4.056 9.238 -6.754 1.00 86.19 89 SER A CA 1
ATOM 716 C C . SER A 1 89 ? -3.001 8.945 -5.680 1.00 86.19 89 SER A C 1
ATOM 718 O O . SER A 1 89 ? -3.237 9.186 -4.497 1.00 86.19 89 SER A O 1
ATOM 720 N N . GLU A 1 90 ? -1.826 8.447 -6.071 1.00 82.69 90 GLU A N 1
ATOM 721 C CA . GLU A 1 90 ? -0.706 8.240 -5.137 1.00 82.69 90 GLU A CA 1
ATOM 722 C C . GLU A 1 90 ? -0.289 9.549 -4.455 1.00 82.69 90 GLU A C 1
ATOM 724 O O . GLU A 1 90 ? -0.152 9.597 -3.236 1.00 82.69 90 GLU A O 1
ATOM 729 N N . GLN A 1 91 ? -0.178 10.637 -5.222 1.00 80.06 91 GLN A N 1
ATOM 730 C CA . GLN A 1 91 ? 0.163 11.955 -4.690 1.00 80.06 91 GLN A CA 1
ATOM 731 C C . GLN A 1 91 ? -0.857 12.432 -3.646 1.00 80.06 91 GLN A C 1
ATOM 733 O O . GLN A 1 91 ? -0.476 12.908 -2.574 1.00 80.06 91 GLN A O 1
ATOM 738 N N . GLU A 1 92 ? -2.152 12.292 -3.942 1.00 82.44 92 GLU A N 1
ATOM 739 C CA . GLU A 1 92 ? -3.217 12.661 -3.009 1.00 82.44 92 GLU A CA 1
ATOM 740 C C . GLU A 1 92 ? -3.170 11.768 -1.762 1.00 82.44 92 GLU A C 1
ATOM 742 O O . GLU A 1 92 ? -3.199 12.291 -0.651 1.00 82.44 92 GLU A O 1
ATOM 747 N N . LEU A 1 93 ? -2.986 10.453 -1.913 1.00 83.62 93 LEU A N 1
ATOM 748 C CA . LEU A 1 93 ? -2.858 9.519 -0.794 1.00 83.62 93 LEU A CA 1
ATOM 749 C C . LEU A 1 93 ? -1.698 9.898 0.136 1.00 83.62 93 LEU A C 1
ATOM 751 O O . LEU A 1 93 ? -1.905 10.080 1.336 1.00 83.62 93 LEU A O 1
ATOM 755 N N . CYS A 1 94 ? -0.501 10.092 -0.419 1.00 79.75 94 CYS A N 1
ATOM 756 C CA . CYS A 1 94 ? 0.695 10.456 0.336 1.00 79.75 94 CYS A CA 1
ATOM 757 C C . CYS A 1 94 ? 0.527 11.788 1.077 1.00 79.75 94 CYS A C 1
ATOM 759 O O . CYS A 1 94 ? 0.978 11.925 2.214 1.00 79.75 94 CYS A O 1
ATOM 761 N N . SER A 1 95 ? -0.194 12.749 0.486 1.00 78.44 95 SER A N 1
ATOM 762 C CA . SER A 1 95 ? -0.487 14.030 1.142 1.00 78.44 95 SER A CA 1
ATOM 763 C C . SER A 1 95 ? -1.367 13.895 2.396 1.00 78.44 95 SER A C 1
ATOM 765 O O . SER A 1 95 ? -1.307 14.746 3.284 1.00 78.44 95 SER A O 1
ATOM 767 N N . THR A 1 96 ? -2.152 12.815 2.510 1.00 82.88 96 THR A N 1
ATOM 768 C CA . THR A 1 96 ? -3.030 12.580 3.669 1.00 82.88 96 THR A CA 1
ATOM 769 C C . THR A 1 96 ? -2.325 11.939 4.863 1.00 82.88 96 THR A C 1
ATOM 771 O O . THR A 1 96 ? -2.830 12.051 5.978 1.00 82.88 96 THR A O 1
ATOM 774 N N . ILE A 1 97 ? -1.155 11.318 4.676 1.00 83.12 97 ILE A N 1
ATOM 775 C CA . ILE A 1 97 ? -0.483 10.529 5.724 1.00 83.12 97 ILE A CA 1
ATOM 776 C C . ILE A 1 97 ? -0.100 11.374 6.950 1.00 83.12 97 ILE A C 1
ATOM 778 O O . ILE A 1 97 ? -0.478 10.996 8.063 1.00 83.12 97 ILE A O 1
ATOM 782 N N . PRO A 1 98 ? 0.573 12.539 6.812 1.00 80.00 98 PRO A N 1
ATOM 783 C CA . PRO A 1 98 ? 0.935 13.346 7.982 1.00 80.00 98 PRO A CA 1
ATOM 784 C C . PRO A 1 98 ? -0.301 13.830 8.755 1.00 80.00 98 PRO A C 1
ATOM 786 O O . PRO A 1 98 ? -0.304 13.902 9.986 1.00 80.00 98 PRO A O 1
ATOM 789 N N . ILE A 1 99 ? -1.382 14.119 8.024 1.00 82.88 99 ILE A N 1
ATOM 790 C CA . ILE A 1 99 ? -2.664 14.553 8.582 1.00 82.88 99 ILE A CA 1
ATOM 791 C C . ILE A 1 99 ? -3.313 13.400 9.362 1.00 82.88 99 ILE A C 1
ATOM 793 O O . ILE A 1 99 ? -3.767 13.590 10.489 1.00 82.88 99 ILE A O 1
ATOM 797 N N . ALA A 1 100 ? -3.316 12.191 8.797 1.00 85.44 100 ALA A N 1
ATOM 798 C CA . ALA A 1 100 ? -3.867 11.000 9.431 1.00 85.44 100 ALA A CA 1
ATOM 799 C C . ALA A 1 100 ? -3.136 10.635 10.733 1.00 85.44 100 ALA A C 1
ATOM 801 O O . ALA A 1 100 ? -3.790 10.346 11.737 1.00 85.44 100 ALA A O 1
ATOM 802 N N . LEU A 1 101 ? -1.801 10.712 10.749 1.00 82.56 101 LEU A N 1
ATOM 803 C CA . LEU A 1 101 ? -0.998 10.493 11.958 1.00 82.56 101 LEU A CA 1
ATOM 804 C C . LEU A 1 101 ? -1.300 11.547 13.034 1.00 82.56 101 LEU A C 1
ATOM 806 O O . LEU A 1 101 ? -1.520 11.200 14.193 1.00 82.56 101 LEU A O 1
ATOM 810 N N . THR A 1 102 ? -1.444 12.816 12.642 1.00 84.38 102 THR A N 1
ATOM 811 C CA . THR A 1 102 ? -1.836 13.900 13.561 1.00 84.38 102 THR A CA 1
ATOM 812 C C . THR A 1 102 ? -3.219 13.653 14.177 1.00 84.38 102 THR A C 1
ATOM 814 O O . THR A 1 102 ? -3.431 13.871 15.375 1.00 84.38 102 THR A O 1
ATOM 817 N N . TYR A 1 103 ? -4.175 13.165 13.381 1.00 86.00 103 TYR A N 1
ATOM 818 C CA . TYR A 1 103 ? -5.500 12.790 13.872 1.00 86.00 103 TYR A CA 1
ATOM 819 C C . TYR A 1 103 ? -5.447 11.625 14.864 1.00 86.00 103 TYR A C 1
ATOM 821 O O . TYR A 1 103 ? -6.102 11.696 15.907 1.00 86.00 103 TYR A O 1
ATOM 829 N N . LEU A 1 104 ? -4.655 10.586 14.579 1.00 85.31 104 LEU A N 1
ATOM 830 C CA . LEU A 1 104 ? -4.443 9.467 15.500 1.00 85.31 104 LEU A CA 1
ATOM 831 C C . LEU A 1 104 ? -3.846 9.933 16.823 1.00 85.31 104 LEU A C 1
ATOM 833 O O . LEU A 1 104 ? -4.377 9.589 17.875 1.00 85.31 104 LEU A O 1
ATOM 837 N N . GLU A 1 105 ? -2.802 10.760 16.781 1.00 83.25 105 GLU A N 1
ATOM 838 C CA . GLU A 1 105 ? -2.182 11.328 17.978 1.00 83.25 105 GLU A CA 1
ATOM 839 C C . GLU A 1 105 ? -3.162 12.135 18.817 1.00 83.25 105 GLU A C 1
ATOM 841 O O . GLU A 1 105 ? -3.224 11.989 20.038 1.00 83.25 105 GLU A O 1
ATOM 846 N N . THR A 1 106 ? -3.946 12.988 18.165 1.00 84.00 106 THR A N 1
ATOM 847 C CA . THR A 1 106 ? -4.925 13.830 18.854 1.00 84.00 106 THR A CA 1
ATOM 848 C C . THR A 1 106 ? -6.025 12.971 19.479 1.00 84.00 106 THR A C 1
ATOM 850 O O . THR A 1 106 ? -6.438 13.218 20.613 1.00 84.00 106 THR A O 1
ATOM 853 N N . PHE A 1 107 ? -6.486 11.927 18.783 1.00 83.25 107 PHE A N 1
ATOM 854 C CA . PHE A 1 107 ? -7.469 10.977 19.310 1.00 83.25 107 PHE A CA 1
ATOM 855 C C . PHE A 1 107 ? -6.926 10.149 20.476 1.00 83.25 107 PHE A C 1
ATOM 857 O O . PHE A 1 107 ? -7.622 9.954 21.473 1.00 83.25 107 PHE A O 1
ATOM 864 N N . ALA A 1 108 ? -5.676 9.715 20.376 1.00 78.94 108 ALA A N 1
ATOM 865 C CA . ALA A 1 108 ? -4.960 8.998 21.417 1.00 78.94 108 ALA A CA 1
ATOM 866 C C . ALA A 1 108 ? -4.774 9.827 22.697 1.00 78.94 108 ALA A C 1
ATOM 868 O O . ALA A 1 108 ? -4.926 9.299 23.797 1.00 78.94 108 ALA A O 1
ATOM 869 N N . LYS A 1 109 ? -4.455 11.120 22.556 1.00 79.62 109 LYS A N 1
ATOM 870 C CA . LYS A 1 109 ? -4.143 12.030 23.671 1.00 79.62 109 LYS A CA 1
ATOM 871 C C . LYS A 1 109 ? -5.381 12.682 24.305 1.00 79.62 109 LYS A C 1
ATOM 873 O O . LYS A 1 109 ? -5.269 13.220 25.402 1.00 79.62 109 LYS A O 1
ATOM 878 N N . SER A 1 110 ? -6.542 12.661 23.642 1.00 79.12 110 SER A N 1
ATOM 879 C CA . SER A 1 110 ? -7.761 13.311 24.155 1.00 79.12 110 SER A CA 1
ATOM 880 C C . SER A 1 110 ? -8.446 12.494 25.252 1.00 79.12 110 SER A C 1
ATOM 882 O O . SER A 1 110 ? -8.549 11.265 25.169 1.00 79.12 110 SER A O 1
ATOM 884 N N . ALA A 1 111 ? -8.948 13.187 26.276 1.00 71.12 111 ALA A N 1
ATOM 885 C CA . ALA A 1 111 ? -9.601 12.549 27.412 1.00 71.12 111 ALA A CA 1
ATOM 886 C C . ALA A 1 111 ? -10.943 11.901 27.005 1.00 71.12 111 ALA A C 1
ATOM 888 O O . ALA A 1 111 ? -11.607 12.351 26.061 1.00 71.12 111 ALA A O 1
ATOM 889 N N . PRO A 1 112 ? -11.400 10.852 27.716 1.00 65.62 112 PRO A N 1
ATOM 890 C CA . PRO A 1 112 ? -12.724 10.282 27.493 1.00 65.62 112 PRO A CA 1
ATOM 891 C C . PRO A 1 112 ? -13.814 11.357 27.638 1.00 65.62 112 PRO A C 1
ATOM 893 O O . PRO A 1 112 ? -13.969 11.954 28.698 1.00 65.62 112 PRO A O 1
ATOM 896 N N . GLY A 1 113 ? -14.573 11.606 26.568 1.00 61.69 113 GLY A N 1
ATOM 897 C CA . GLY A 1 113 ? -15.636 12.620 26.540 1.00 61.69 113 GLY A CA 1
ATOM 898 C C . GLY A 1 113 ? -15.229 13.978 25.960 1.00 61.69 113 GLY A C 1
ATOM 899 O O . GLY A 1 113 ? -16.113 14.788 25.677 1.00 61.69 113 GLY A O 1
ATOM 900 N N . GLU A 1 114 ? -13.940 14.218 25.700 1.00 68.62 114 GLU A N 1
ATOM 901 C CA . GLU A 1 114 ? -13.518 15.372 24.906 1.00 68.62 114 GLU A CA 1
ATOM 902 C C . GLU A 1 114 ? -13.928 15.206 23.441 1.00 68.62 114 GLU A C 1
ATOM 904 O O . GLU A 1 114 ? -13.914 14.107 22.868 1.00 68.62 114 GLU A O 1
ATOM 909 N N . GLN A 1 115 ? -14.311 16.326 22.828 1.00 59.41 115 GLN A N 1
ATOM 910 C CA . GLN A 1 115 ? -14.701 16.380 21.427 1.00 59.41 115 GLN A CA 1
ATOM 911 C C . GLN A 1 115 ? -13.463 16.128 20.564 1.00 59.41 115 GLN A C 1
ATOM 913 O O . GLN A 1 115 ? -12.687 17.032 20.272 1.00 59.41 115 GLN A O 1
ATOM 918 N N . CYS A 1 116 ? -13.253 14.871 20.183 1.00 62.38 116 CYS A N 1
ATOM 919 C CA . CYS A 1 116 ? -12.149 14.529 19.310 1.00 62.38 116 CYS A CA 1
ATOM 920 C C . CYS A 1 116 ? -12.475 14.893 17.858 1.00 62.38 116 CYS A C 1
ATOM 922 O O . CYS A 1 116 ? -13.544 14.554 17.343 1.00 62.38 116 CYS A O 1
ATOM 924 N N . VAL A 1 117 ? -11.529 15.554 17.195 1.00 72.06 117 VAL A N 1
ATOM 925 C CA . VAL A 1 117 ? -11.620 15.929 15.784 1.00 72.06 117 VAL A CA 1
ATOM 926 C C . VAL A 1 117 ? -11.061 14.786 14.941 1.00 72.06 117 VAL A C 1
ATOM 928 O O . VAL A 1 117 ? -9.980 14.889 14.381 1.00 72.06 117 VAL A O 1
ATOM 931 N N . LEU A 1 118 ? -11.775 13.663 14.879 1.00 80.44 118 LEU A N 1
ATOM 932 C CA . LEU A 1 118 ? -11.559 12.695 13.805 1.00 80.44 118 LEU A CA 1
ATOM 933 C C . LEU A 1 118 ? -12.440 13.072 12.604 1.00 80.44 118 LEU A C 1
ATOM 935 O O . LEU A 1 118 ? -13.567 13.542 12.810 1.00 80.44 118 LEU A O 1
ATOM 939 N N . PRO A 1 119 ? -11.984 12.847 11.358 1.00 81.25 119 PRO A N 1
ATOM 940 C CA . PRO A 1 119 ? -12.820 12.995 10.172 1.00 81.25 119 PRO A CA 1
ATOM 941 C C . PRO A 1 119 ? -13.823 11.835 10.117 1.00 81.25 119 PRO A C 1
ATOM 943 O O . PRO A 1 119 ? -13.605 10.821 9.460 1.00 81.25 119 PRO A O 1
ATOM 946 N N . LEU A 1 120 ? -14.900 11.956 10.895 1.00 83.38 120 LEU A N 1
ATOM 947 C CA . LEU A 1 120 ? -15.902 10.907 11.037 1.00 83.38 120 LEU A CA 1
ATOM 948 C C . LEU A 1 120 ? -16.912 10.944 9.889 1.00 83.38 120 LEU A C 1
ATOM 950 O O . LEU A 1 120 ? -17.606 11.939 9.677 1.00 83.38 120 LEU A O 1
ATOM 954 N N . GLU A 1 121 ? -17.079 9.800 9.240 1.00 83.44 121 GLU A N 1
ATOM 955 C CA . GLU A 1 121 ? -18.175 9.491 8.330 1.00 83.44 121 GLU A CA 1
ATOM 956 C C . GLU A 1 121 ? -19.019 8.381 8.951 1.00 83.44 121 GLU A C 1
ATOM 958 O O . GLU A 1 121 ? -18.545 7.267 9.160 1.00 83.44 121 GLU A O 1
ATOM 963 N N . ASP A 1 122 ? -20.263 8.695 9.316 1.00 81.25 122 ASP A N 1
ATOM 964 C CA . ASP A 1 122 ? -21.170 7.762 10.000 1.00 81.25 122 ASP A CA 1
ATOM 965 C C . ASP A 1 122 ? -20.563 7.100 11.250 1.00 81.25 122 ASP A C 1
ATOM 967 O O . ASP A 1 122 ? -20.840 5.948 11.584 1.00 81.25 122 ASP A O 1
ATOM 971 N N . GLY A 1 123 ? -19.744 7.866 11.978 1.00 84.81 123 GLY A N 1
ATOM 972 C CA . GLY A 1 123 ? -19.097 7.409 13.205 1.00 84.81 123 GLY A CA 1
ATOM 973 C C . GLY A 1 123 ? -17.837 6.578 12.986 1.00 84.81 123 GLY A C 1
ATOM 974 O O . GLY A 1 123 ? -17.310 6.037 13.959 1.00 84.81 123 GLY A O 1
ATOM 975 N N . VAL A 1 124 ? -17.352 6.503 11.746 1.00 89.31 124 VAL A N 1
ATOM 976 C CA . VAL A 1 124 ? -16.112 5.826 11.379 1.00 89.31 124 VAL A CA 1
ATOM 977 C C . VAL A 1 124 ? -15.085 6.837 10.880 1.00 89.31 124 VAL A C 1
ATOM 979 O O . VAL A 1 124 ? -15.401 7.669 10.037 1.00 89.31 124 VAL A O 1
ATOM 982 N N . ALA A 1 125 ? -13.853 6.758 11.376 1.00 90.69 125 ALA A N 1
ATOM 983 C CA . ALA A 1 125 ? -12.716 7.492 10.817 1.00 90.69 125 ALA A CA 1
ATOM 984 C C . ALA A 1 125 ? -11.903 6.567 9.916 1.00 90.69 125 ALA A C 1
ATOM 986 O O . ALA A 1 125 ? -11.636 5.440 10.317 1.00 90.69 125 ALA A O 1
ATOM 987 N N . VAL A 1 126 ? -11.481 7.028 8.740 1.00 93.44 126 VAL A N 1
ATOM 988 C CA . VAL A 1 126 ? -10.612 6.269 7.824 1.00 93.44 126 VAL A CA 1
ATOM 989 C C . VAL A 1 126 ? -9.283 6.996 7.730 1.00 93.44 126 VAL A C 1
ATOM 991 O O . VAL A 1 126 ? -9.257 8.179 7.405 1.00 93.44 126 VAL A O 1
ATOM 994 N N . LEU A 1 127 ? -8.194 6.305 8.049 1.00 92.75 127 LEU A N 1
ATOM 995 C CA . LEU A 1 127 ? -6.875 6.903 8.225 1.00 92.75 127 LEU A CA 1
ATOM 996 C C . LEU A 1 127 ? -5.845 6.042 7.492 1.00 92.75 127 LEU A C 1
ATOM 998 O O . LEU A 1 127 ? -5.666 4.870 7.818 1.00 92.75 127 LEU A O 1
ATOM 1002 N N . VAL A 1 128 ? -5.182 6.623 6.493 1.00 92.75 128 VAL A N 1
ATOM 1003 C CA . VAL A 1 128 ? -4.062 5.994 5.782 1.00 92.75 128 VAL A CA 1
ATOM 1004 C C . VAL A 1 128 ? -2.773 6.486 6.416 1.00 92.75 128 VAL A C 1
ATOM 1006 O O . VAL A 1 128 ? -2.552 7.689 6.513 1.00 92.75 128 VAL A O 1
ATOM 1009 N N . THR A 1 129 ? -1.948 5.558 6.881 1.00 90.62 129 THR A N 1
ATOM 1010 C CA . THR A 1 129 ? -0.725 5.848 7.638 1.00 90.62 129 THR A CA 1
ATOM 1011 C C . THR A 1 129 ? 0.544 5.520 6.862 1.00 90.62 129 THR A C 1
ATOM 1013 O O . THR A 1 129 ? 1.625 5.879 7.314 1.00 90.62 129 THR A O 1
ATOM 1016 N N . ASP A 1 130 ? 0.416 4.860 5.711 1.00 87.75 130 ASP A N 1
ATOM 1017 C CA . ASP A 1 130 ? 1.523 4.482 4.839 1.00 87.75 130 ASP A CA 1
ATOM 1018 C C . ASP A 1 130 ? 1.135 4.651 3.359 1.00 87.75 130 ASP A C 1
ATOM 1020 O O . ASP A 1 130 ? 0.035 4.277 2.936 1.00 87.75 130 ASP A O 1
ATOM 1024 N N . GLY A 1 131 ? 2.048 5.228 2.577 1.00 83.94 131 GLY A N 1
ATOM 1025 C CA . GLY A 1 131 ? 1.873 5.510 1.153 1.00 83.94 131 GLY A CA 1
ATOM 1026 C C . GLY A 1 131 ? 1.978 4.261 0.294 1.00 83.94 131 GLY A C 1
ATOM 1027 O O . GLY A 1 131 ? 1.406 4.233 -0.797 1.00 83.94 131 GLY A O 1
ATOM 1028 N N . ASP A 1 132 ? 2.601 3.202 0.819 1.00 84.50 132 ASP A N 1
ATOM 1029 C CA . ASP A 1 132 ? 2.727 1.915 0.140 1.00 84.50 132 ASP A CA 1
ATOM 1030 C C . ASP A 1 132 ? 1.365 1.378 -0.313 1.00 84.50 132 ASP A C 1
ATOM 1032 O O . ASP A 1 132 ? 1.292 0.757 -1.373 1.00 84.50 132 ASP A O 1
ATOM 1036 N N . LEU A 1 133 ? 0.268 1.699 0.396 1.00 89.38 133 LEU A N 1
ATOM 1037 C CA . LEU A 1 133 ? -1.099 1.348 -0.007 1.00 89.38 133 LEU A CA 1
ATOM 1038 C C . LEU A 1 133 ? -1.400 1.710 -1.469 1.00 89.38 133 LEU A C 1
ATOM 1040 O O . LEU A 1 133 ? -2.131 0.965 -2.122 1.00 89.38 133 LEU A O 1
ATOM 1044 N N . ALA A 1 134 ? -0.836 2.802 -2.002 1.00 84.06 134 ALA A N 1
ATOM 1045 C CA . ALA A 1 134 ? -1.033 3.219 -3.390 1.00 84.06 134 ALA A CA 1
ATOM 1046 C C . ALA A 1 134 ? -0.726 2.095 -4.391 1.00 84.06 134 ALA A C 1
ATOM 1048 O O . ALA A 1 134 ? -1.445 1.963 -5.385 1.00 84.06 134 ALA A O 1
ATOM 1049 N N . GLN A 1 135 ? 0.268 1.257 -4.078 1.00 80.56 135 GLN A N 1
ATOM 1050 C CA . GLN A 1 135 ? 0.753 0.157 -4.910 1.00 80.56 135 GLN A CA 1
ATOM 1051 C C . GLN A 1 135 ? -0.142 -1.096 -4.849 1.00 80.56 135 GLN A C 1
ATOM 1053 O O . GLN A 1 135 ? -0.014 -1.987 -5.687 1.00 80.56 135 GLN A O 1
ATOM 1058 N N . TYR A 1 136 ? -1.058 -1.194 -3.879 1.00 87.50 136 TYR A N 1
ATOM 1059 C CA . TYR A 1 136 ? -1.919 -2.367 -3.661 1.00 87.50 136 TYR A CA 1
ATOM 1060 C C . TYR A 1 136 ? -3.305 -2.139 -4.275 1.00 87.50 136 TYR A C 1
ATOM 1062 O O . TYR A 1 136 ? -4.321 -2.032 -3.586 1.00 87.50 136 TYR A O 1
ATOM 1070 N N . GLY A 1 137 ? -3.345 -2.034 -5.608 1.00 88.19 137 GLY A N 1
ATOM 1071 C CA . GLY A 1 137 ? -4.569 -1.741 -6.361 1.00 88.19 137 GLY A CA 1
ATOM 1072 C C . GLY A 1 137 ? -5.694 -2.762 -6.145 1.00 88.19 137 GLY A C 1
ATOM 1073 O O . GLY A 1 137 ? -6.854 -2.366 -6.032 1.00 88.19 137 GLY A O 1
ATOM 1074 N N . ARG A 1 138 ? -5.362 -4.058 -6.017 1.00 92.25 138 ARG A N 1
ATOM 1075 C CA . ARG A 1 138 ? -6.340 -5.126 -5.733 1.00 92.25 138 ARG A CA 1
ATOM 1076 C C . ARG A 1 138 ? -6.981 -4.927 -4.364 1.00 92.25 138 ARG A C 1
ATOM 1078 O O . ARG A 1 138 ? -8.204 -4.891 -4.276 1.00 92.25 138 ARG A O 1
ATOM 1085 N N . LEU A 1 139 ? -6.172 -4.720 -3.320 1.00 95.12 139 LEU A N 1
ATOM 1086 C CA . LEU A 1 139 ? -6.684 -4.380 -1.992 1.00 95.12 139 LEU A CA 1
ATOM 1087 C C . LEU A 1 139 ? -7.610 -3.164 -2.046 1.00 95.12 139 LEU A C 1
ATOM 1089 O O . LEU A 1 139 ? -8.748 -3.230 -1.586 1.00 95.12 139 LEU A O 1
ATOM 1093 N N . ARG A 1 140 ? -7.144 -2.065 -2.649 1.00 94.44 140 ARG A N 1
ATOM 1094 C CA . ARG A 1 140 ? -7.886 -0.800 -2.734 1.00 94.44 140 ARG A CA 1
ATOM 1095 C C . ARG A 1 140 ? -9.237 -0.945 -3.435 1.00 94.44 140 ARG A C 1
ATOM 1097 O O . ARG A 1 140 ? -10.203 -0.320 -3.000 1.00 94.44 140 ARG A O 1
ATOM 1104 N N . ALA A 1 141 ? -9.313 -1.761 -4.485 1.00 92.00 141 ALA A N 1
ATOM 1105 C CA . ALA A 1 141 ? -10.554 -2.038 -5.204 1.00 92.00 141 ALA A CA 1
ATOM 1106 C C . ALA A 1 141 ? -11.572 -2.828 -4.358 1.00 92.00 141 ALA A C 1
ATOM 1108 O O . ALA A 1 141 ? -12.774 -2.605 -4.485 1.00 92.00 141 ALA A O 1
ATOM 1109 N N . GLU A 1 142 ? -11.098 -3.703 -3.467 1.00 93.88 142 GLU A N 1
ATOM 1110 C CA . GLU A 1 142 ? -11.932 -4.571 -2.625 1.00 93.88 142 GLU A CA 1
ATOM 1111 C C . GLU A 1 142 ? -12.385 -3.914 -1.306 1.00 93.88 142 GLU A C 1
ATOM 1113 O O . GLU A 1 142 ? -13.462 -4.229 -0.784 1.00 93.88 142 GLU A O 1
ATOM 1118 N N . LEU A 1 143 ? -11.614 -2.956 -0.770 1.00 93.69 143 LEU A N 1
ATOM 1119 C CA . LEU A 1 143 ? -11.926 -2.260 0.491 1.00 93.69 143 LEU A CA 1
ATOM 1120 C C . LEU A 1 143 ? -13.374 -1.734 0.596 1.00 93.69 143 LEU A C 1
ATOM 1122 O O . LEU A 1 143 ? -13.980 -1.909 1.659 1.00 93.69 143 LEU A O 1
ATOM 1126 N N . PRO A 1 144 ? -13.983 -1.138 -0.451 1.00 89.56 144 PRO A N 1
ATOM 1127 C CA . PRO A 1 144 ? -15.384 -0.721 -0.417 1.00 89.56 144 PRO A CA 1
ATOM 1128 C C . PRO A 1 144 ? -16.350 -1.870 -0.122 1.00 89.56 144 PRO A C 1
ATOM 1130 O O . PRO A 1 144 ? -17.223 -1.744 0.739 1.00 89.56 144 PRO A O 1
ATOM 1133 N N . GLY A 1 145 ? -16.167 -3.009 -0.796 1.00 87.31 145 GLY A N 1
ATOM 1134 C CA . GLY A 1 145 ? -16.981 -4.200 -0.573 1.00 87.31 145 GLY A CA 1
ATOM 1135 C C . GLY A 1 145 ? -16.786 -4.753 0.836 1.00 87.31 145 GLY A C 1
ATOM 1136 O O . GLY A 1 145 ? -17.725 -5.243 1.461 1.00 87.31 145 GLY A O 1
ATOM 1137 N N . TYR A 1 146 ? -15.580 -4.628 1.386 1.00 91.69 146 TYR A N 1
ATOM 1138 C CA . TYR A 1 146 ? -15.249 -5.126 2.721 1.00 91.69 146 TYR A CA 1
ATOM 1139 C C . TYR A 1 146 ? -15.907 -4.280 3.805 1.00 91.69 146 TYR A C 1
ATOM 1141 O O . TYR A 1 146 ? -16.531 -4.816 4.720 1.00 91.69 146 TYR A O 1
ATOM 1149 N N . ALA A 1 147 ? -15.853 -2.962 3.644 1.00 86.81 147 ALA A N 1
ATOM 1150 C CA . ALA A 1 147 ? -16.569 -2.020 4.485 1.00 86.81 147 ALA A CA 1
ATOM 1151 C C . ALA A 1 147 ? -18.084 -2.280 4.481 1.00 86.81 147 ALA A C 1
ATOM 1153 O O . ALA A 1 147 ? -18.716 -2.273 5.539 1.00 86.81 147 ALA A O 1
ATOM 1154 N N . ASP A 1 148 ? -18.663 -2.575 3.313 1.00 85.38 148 ASP A N 1
ATOM 1155 C CA . ASP A 1 148 ? -20.082 -2.909 3.189 1.00 85.38 148 ASP A CA 1
ATOM 1156 C C . ASP A 1 148 ? -20.423 -4.242 3.889 1.00 85.38 148 ASP A C 1
ATOM 1158 O O . ASP A 1 148 ? -21.419 -4.306 4.616 1.00 85.38 148 ASP A O 1
ATOM 1162 N N . ARG A 1 149 ? -19.564 -5.270 3.782 1.00 86.44 149 ARG A N 1
ATOM 1163 C CA . ARG A 1 149 ? -19.721 -6.553 4.505 1.00 86.44 149 ARG A CA 1
ATOM 1164 C C . ARG A 1 149 ? -19.691 -6.392 6.026 1.00 86.44 149 ARG A C 1
ATOM 1166 O O . ARG A 1 149 ? -20.419 -7.094 6.728 1.00 86.44 149 ARG A O 1
ATOM 1173 N N . LEU A 1 150 ? -18.899 -5.454 6.546 1.00 88.81 150 LEU A N 1
ATOM 1174 C CA . LEU A 1 150 ? -18.792 -5.207 7.986 1.00 88.81 150 LEU A CA 1
ATOM 1175 C C . LEU A 1 150 ? -19.962 -4.414 8.580 1.00 88.81 150 LEU A C 1
ATOM 1177 O O . LEU A 1 150 ? -20.117 -4.391 9.799 1.00 88.81 150 LEU A O 1
ATOM 1181 N N . ARG A 1 151 ? -20.835 -3.795 7.772 1.00 81.06 151 ARG A N 1
ATOM 1182 C CA . ARG A 1 151 ? -21.968 -2.995 8.291 1.00 81.06 151 ARG A CA 1
ATOM 1183 C C . ARG A 1 151 ? -22.926 -3.786 9.185 1.00 81.06 151 ARG A C 1
ATOM 1185 O O . ARG A 1 151 ? -23.514 -3.206 10.103 1.00 81.06 151 ARG A O 1
ATOM 1192 N N . GLY A 1 152 ? -23.089 -5.079 8.901 1.00 79.50 152 GLY A N 1
ATOM 1193 C CA . GLY A 1 152 ? -23.923 -6.005 9.671 1.00 79.50 152 GLY A CA 1
ATOM 1194 C C . GLY A 1 152 ? -23.187 -6.723 10.802 1.00 79.50 152 GLY A C 1
ATOM 1195 O O . GLY A 1 152 ? -23.803 -7.510 11.514 1.00 79.50 152 GLY A O 1
ATOM 1196 N N . GLN A 1 153 ? -21.888 -6.476 10.967 1.00 87.31 153 GLN A N 1
ATOM 1197 C CA . GLN A 1 153 ? -21.055 -7.163 11.946 1.00 87.3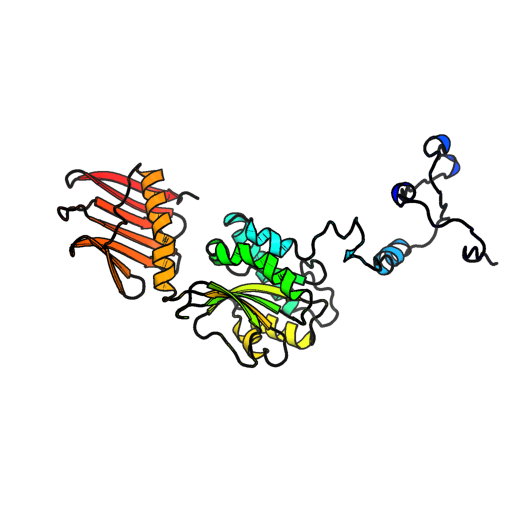1 153 GLN A CA 1
ATOM 1198 C C . GLN A 1 153 ? -20.657 -6.227 13.087 1.00 87.31 153 GLN A C 1
ATOM 1200 O O . GLN A 1 153 ? -20.661 -5.001 12.960 1.00 87.31 153 GLN A O 1
ATOM 1205 N N . SER A 1 154 ? -20.305 -6.818 14.225 1.00 90.06 154 SER A N 1
ATOM 1206 C CA . SER A 1 154 ? -19.597 -6.088 15.272 1.00 90.06 154 SER A CA 1
ATOM 1207 C C . SER A 1 154 ? -18.144 -5.938 14.837 1.00 90.06 154 SER A C 1
ATOM 1209 O O . SER A 1 154 ? -17.507 -6.938 14.518 1.00 90.06 154 SER A O 1
ATOM 1211 N N . TRP A 1 155 ? -17.636 -4.709 14.831 1.00 94.81 155 TRP A N 1
ATOM 1212 C CA . TRP A 1 155 ? -16.231 -4.410 14.573 1.00 94.81 155 TRP A CA 1
ATOM 1213 C C . TRP A 1 155 ? -15.868 -3.060 15.194 1.00 94.81 155 TRP A C 1
ATOM 1215 O O . TRP A 1 155 ? -16.662 -2.117 15.140 1.00 94.81 155 TRP A O 1
ATOM 1225 N N . ASP A 1 156 ? -14.671 -2.988 15.768 1.00 95.25 156 ASP A N 1
ATOM 1226 C CA . ASP A 1 156 ? -14.117 -1.784 16.389 1.00 95.25 156 ASP A CA 1
ATOM 1227 C C . ASP A 1 156 ? -13.082 -1.133 15.462 1.00 95.25 156 ASP A C 1
ATOM 1229 O O . ASP A 1 156 ? -13.074 0.087 15.293 1.00 95.25 156 ASP A O 1
ATOM 1233 N N . VAL A 1 157 ? -12.239 -1.949 14.816 1.00 95.81 157 VAL A N 1
ATOM 1234 C CA . VAL A 1 157 ? -11.216 -1.492 13.865 1.00 95.81 157 VAL A CA 1
ATOM 1235 C C . VAL A 1 157 ? -11.149 -2.436 12.669 1.00 95.81 157 VAL A C 1
ATOM 1237 O O . VAL A 1 157 ? -11.142 -3.656 12.828 1.00 95.81 157 VAL A O 1
ATOM 1240 N N . LEU A 1 158 ? -11.077 -1.859 11.472 1.00 96.50 158 LEU A N 1
ATOM 1241 C CA . LEU A 1 158 ? -10.697 -2.546 10.243 1.00 96.50 158 LEU A CA 1
ATOM 1242 C C . LEU A 1 158 ? -9.288 -2.091 9.869 1.00 96.50 158 LEU A C 1
ATOM 1244 O O . LEU A 1 158 ? -9.092 -0.942 9.496 1.00 96.50 158 LEU A O 1
ATOM 1248 N N . LEU A 1 159 ? -8.321 -2.988 9.956 1.00 96.94 159 LEU A N 1
ATOM 1249 C CA . LEU A 1 159 ? -6.974 -2.793 9.440 1.00 96.94 159 LEU A CA 1
ATOM 1250 C C . LEU A 1 159 ? -6.969 -3.108 7.943 1.00 96.94 159 LEU A C 1
ATOM 1252 O O . LEU A 1 159 ? -7.678 -4.016 7.503 1.00 96.94 159 LEU A O 1
ATOM 1256 N N . PHE A 1 160 ? -6.148 -2.412 7.165 1.00 95.62 160 PHE A N 1
ATOM 1257 C CA . PHE A 1 160 ? -5.864 -2.795 5.784 1.00 95.62 160 PHE A CA 1
ATOM 1258 C C . PHE A 1 160 ? -4.364 -2.820 5.523 1.00 95.62 160 PHE A C 1
ATOM 1260 O O . PHE A 1 160 ? -3.619 -1.956 5.990 1.00 95.62 160 PHE A O 1
ATOM 1267 N N . GLY A 1 161 ? -3.913 -3.855 4.824 1.00 95.50 161 GLY A N 1
ATOM 1268 C CA . GLY A 1 161 ? -2.497 -4.176 4.759 1.00 95.50 161 GLY A CA 1
ATOM 1269 C C . GLY A 1 161 ? -2.175 -5.366 3.871 1.00 95.50 161 GLY A C 1
ATOM 1270 O O . GLY A 1 161 ? -2.967 -5.777 3.023 1.00 95.50 161 GLY A O 1
ATOM 1271 N N . LEU A 1 162 ? -0.990 -5.910 4.090 1.00 93.94 162 LEU A N 1
ATOM 1272 C CA . LEU A 1 162 ? -0.425 -7.005 3.318 1.00 93.94 162 LEU A CA 1
ATOM 1273 C C . LEU A 1 162 ? -0.047 -8.150 4.249 1.00 93.94 162 LEU A C 1
ATOM 1275 O O . LEU A 1 162 ? 0.468 -7.902 5.338 1.00 93.94 162 LEU A O 1
ATOM 1279 N N . GLU A 1 163 ? -0.221 -9.381 3.782 1.00 94.31 163 GLU A N 1
ATOM 1280 C CA . GLU A 1 163 ? 0.450 -10.559 4.323 1.00 94.31 163 GLU A CA 1
ATOM 1281 C C . GLU A 1 163 ? 1.335 -11.204 3.250 1.00 94.31 163 GLU A C 1
ATOM 1283 O O . GLU A 1 163 ? 0.947 -11.288 2.086 1.00 94.31 163 GLU A O 1
ATOM 1288 N N . TRP A 1 164 ? 2.512 -11.699 3.626 1.00 93.50 164 TRP A N 1
ATOM 1289 C CA . TRP A 1 164 ? 3.416 -12.397 2.704 1.00 93.50 164 TRP A CA 1
ATOM 1290 C C . TRP A 1 164 ? 3.851 -13.763 3.231 1.00 93.50 164 TRP A C 1
ATOM 1292 O O . TRP A 1 164 ? 3.682 -14.100 4.405 1.00 93.50 164 TRP A O 1
ATOM 1302 N N . SER A 1 165 ? 4.402 -14.576 2.333 1.00 90.94 165 SER A N 1
ATOM 1303 C CA . SER A 1 165 ? 4.724 -15.986 2.567 1.00 90.94 165 SER A CA 1
ATOM 1304 C C . SER A 1 165 ? 3.510 -16.794 3.043 1.00 90.94 165 SER A C 1
ATOM 1306 O O . SER A 1 165 ? 3.622 -17.646 3.924 1.00 90.94 165 SER A O 1
ATOM 1308 N N . THR A 1 166 ? 2.334 -16.499 2.485 1.00 91.00 166 THR A N 1
ATOM 1309 C CA . THR A 1 166 ? 1.067 -17.142 2.878 1.00 91.00 166 THR A CA 1
ATOM 1310 C C . THR A 1 166 ? 0.779 -18.426 2.100 1.00 91.00 166 THR A C 1
ATOM 1312 O O . THR A 1 166 ? -0.088 -19.199 2.495 1.00 91.00 166 THR A O 1
ATOM 1315 N N . GLY A 1 167 ? 1.478 -18.646 0.979 1.00 90.56 167 GLY A N 1
ATOM 1316 C CA . GLY A 1 167 ? 1.151 -19.695 0.008 1.00 90.56 167 GLY A CA 1
ATOM 1317 C C . GLY A 1 167 ? -0.096 -19.407 -0.843 1.00 90.56 167 GLY A C 1
ATOM 1318 O O . GLY A 1 167 ? -0.488 -20.254 -1.638 1.00 90.56 167 GLY A O 1
ATOM 1319 N N . SER A 1 168 ? -0.707 -18.227 -0.702 1.00 91.38 168 SER A N 1
ATOM 1320 C CA . SER A 1 168 ? -1.912 -17.806 -1.429 1.00 91.38 168 SER A CA 1
ATOM 1321 C C . SER A 1 168 ? -1.726 -16.436 -2.080 1.00 91.38 168 SER A C 1
ATOM 1323 O O . SER A 1 168 ? -0.996 -15.603 -1.548 1.00 91.38 168 SER A O 1
ATOM 1325 N N . ASP A 1 169 ? -2.400 -16.203 -3.207 1.00 90.38 169 ASP A N 1
ATOM 1326 C CA . ASP A 1 169 ? -2.410 -14.917 -3.915 1.00 90.38 169 ASP A CA 1
ATOM 1327 C C . ASP A 1 169 ? -3.846 -14.383 -4.057 1.00 90.38 169 ASP A C 1
ATOM 1329 O O . ASP A 1 169 ? -4.522 -14.536 -5.077 1.00 90.38 169 ASP A O 1
ATOM 1333 N N . GLU A 1 170 ? -4.352 -13.782 -2.985 1.00 94.12 170 GLU A N 1
ATOM 1334 C CA . GLU A 1 170 ? -5.752 -13.374 -2.854 1.00 94.12 170 GLU A CA 1
ATOM 1335 C C . GLU A 1 170 ? -5.885 -12.078 -2.056 1.00 94.12 170 GLU A C 1
ATOM 1337 O O . GLU A 1 170 ? -5.006 -11.717 -1.283 1.00 94.12 170 GLU A O 1
ATOM 1342 N N . VAL A 1 171 ? -7.009 -11.381 -2.204 1.00 96.62 171 VAL A N 1
ATOM 1343 C CA . VAL A 1 171 ? -7.396 -10.337 -1.250 1.00 96.62 171 VAL A CA 1
ATOM 1344 C C . VAL A 1 171 ? -8.482 -10.928 -0.375 1.00 96.62 171 VAL A C 1
ATOM 1346 O O . VAL A 1 171 ? -9.474 -11.442 -0.885 1.00 96.62 171 VAL A O 1
ATOM 1349 N N . VAL A 1 172 ? -8.332 -10.833 0.942 1.00 96.50 172 VAL A N 1
ATOM 1350 C CA . VAL A 1 172 ? -9.281 -11.408 1.899 1.00 96.50 172 VAL A CA 1
ATOM 1351 C C . VAL A 1 172 ? -9.621 -10.444 3.019 1.00 96.50 172 VAL A C 1
ATOM 1353 O O . VAL A 1 172 ? -8.890 -9.503 3.315 1.00 96.50 172 VAL A O 1
ATOM 1356 N N . LEU A 1 173 ? -10.762 -10.703 3.648 1.00 96.81 173 LEU A N 1
ATOM 1357 C CA . LEU A 1 173 ? -11.204 -10.041 4.865 1.00 96.81 173 LEU A CA 1
ATOM 1358 C C . LEU A 1 173 ? -11.447 -11.114 5.917 1.00 96.81 173 LEU A C 1
ATOM 1360 O O . LEU A 1 173 ? -12.253 -12.017 5.688 1.00 96.81 173 LEU A O 1
ATOM 1364 N N . PHE A 1 174 ? -10.803 -10.997 7.070 1.00 95.56 174 PHE A N 1
ATOM 1365 C CA . PHE A 1 174 ? -11.008 -11.931 8.172 1.00 95.56 174 PHE A CA 1
ATOM 1366 C C . PHE A 1 174 ? -11.002 -11.225 9.526 1.00 95.56 174 PHE A C 1
ATOM 1368 O O . PHE A 1 174 ? -10.439 -10.141 9.687 1.00 95.56 174 PHE A O 1
ATOM 1375 N N . ASN A 1 175 ? -11.664 -11.843 10.502 1.00 95.50 175 ASN A N 1
ATOM 1376 C CA . ASN A 1 175 ? -11.607 -11.409 11.889 1.00 95.50 175 ASN A CA 1
ATOM 1377 C C . ASN A 1 175 ? -10.283 -11.871 12.504 1.00 95.50 175 ASN A C 1
ATOM 1379 O O . ASN A 1 175 ? -9.891 -13.029 12.354 1.00 95.50 175 ASN A O 1
ATOM 1383 N N . VAL A 1 176 ? -9.593 -10.957 13.175 1.00 95.19 176 VAL A N 1
ATOM 1384 C CA . VAL A 1 176 ? -8.321 -11.248 13.831 1.00 95.19 176 VAL A CA 1
ATOM 1385 C C . VAL A 1 176 ? -8.614 -11.981 15.143 1.00 95.19 176 VAL A C 1
ATOM 1387 O O . VAL A 1 176 ? -9.325 -11.428 15.986 1.00 95.19 176 VAL A O 1
ATOM 1390 N N . PRO A 1 177 ? -8.094 -13.205 15.342 1.00 92.00 177 PRO A N 1
ATOM 1391 C CA . PRO A 1 177 ? -8.350 -13.948 16.565 1.00 92.00 177 PRO A CA 1
ATOM 1392 C C . PRO A 1 177 ? -7.619 -13.318 17.767 1.00 92.00 177 PRO A C 1
ATOM 1394 O O . PRO A 1 177 ? -6.598 -12.649 17.583 1.00 92.00 177 PRO A O 1
ATOM 1397 N N . PRO A 1 178 ? -8.081 -13.568 19.005 1.00 87.75 178 PRO A N 1
ATOM 1398 C CA . PRO A 1 178 ? -7.399 -13.139 20.226 1.00 87.75 178 PRO A CA 1
ATOM 1399 C C . PRO A 1 178 ? -5.914 -13.535 20.241 1.00 87.75 178 PRO A C 1
ATOM 1401 O O . PRO A 1 178 ? -5.578 -14.700 20.030 1.00 87.75 178 PRO A O 1
ATOM 1404 N N . GLY A 1 179 ? -5.019 -12.566 20.463 1.00 76.19 179 GLY A N 1
ATOM 1405 C CA . GLY A 1 179 ? -3.562 -12.775 20.429 1.00 76.19 179 GLY A CA 1
ATOM 1406 C C . GLY A 1 179 ? -2.983 -13.072 19.036 1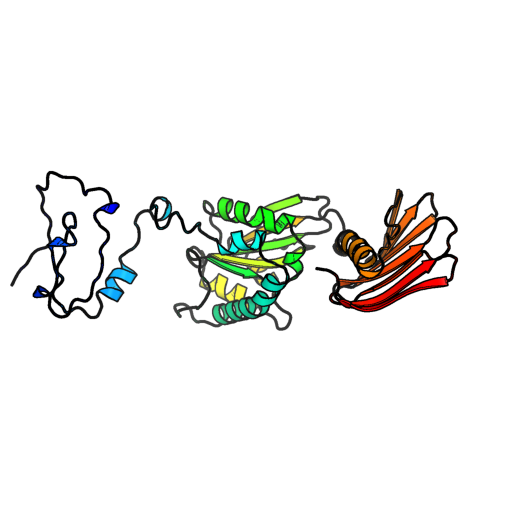.00 76.19 179 GLY A C 1
ATOM 1407 O O . GLY A 1 179 ? -1.787 -13.333 18.901 1.00 76.19 179 GLY A O 1
ATOM 1408 N N . GLY A 1 180 ? -3.812 -13.037 17.991 1.00 80.19 180 GLY A N 1
ATOM 1409 C CA . GLY A 1 180 ? -3.415 -13.270 16.614 1.00 80.19 180 GLY A CA 1
ATOM 1410 C C . GLY A 1 180 ? -2.769 -12.035 16.007 1.00 80.19 180 GLY A C 1
ATOM 1411 O O . GLY A 1 180 ? -3.458 -11.102 15.611 1.00 80.19 180 GLY A O 1
ATOM 1412 N N . ARG A 1 181 ? -1.444 -12.052 15.857 1.00 86.00 181 ARG A N 1
ATOM 1413 C CA . ARG A 1 181 ? -0.746 -11.169 14.917 1.00 86.00 181 ARG A CA 1
ATOM 1414 C C . ARG A 1 181 ? -0.316 -11.997 13.706 1.00 86.00 181 ARG A C 1
ATOM 1416 O O . ARG A 1 181 ? 0.439 -12.957 13.887 1.00 86.00 181 ARG A O 1
ATOM 1423 N N . PRO A 1 182 ? -0.752 -11.644 12.487 1.00 86.88 182 PRO A N 1
ATOM 1424 C CA . PRO A 1 182 ? -0.148 -12.164 11.268 1.00 86.88 182 PRO A CA 1
ATOM 1425 C C . PRO A 1 182 ? 1.382 -12.055 11.325 1.00 86.88 182 PRO A C 1
ATOM 1427 O O . PRO A 1 182 ? 1.918 -10.973 11.567 1.00 86.88 182 PRO A O 1
ATOM 1430 N N . ARG A 1 183 ? 2.096 -13.179 11.164 1.00 83.00 183 ARG A N 1
ATOM 1431 C CA . ARG A 1 183 ? 3.562 -13.227 11.362 1.00 83.00 183 ARG A CA 1
ATOM 1432 C C . ARG A 1 183 ? 4.311 -12.316 10.393 1.00 83.00 183 ARG A C 1
ATOM 1434 O O . ARG A 1 183 ? 5.260 -11.649 10.782 1.00 83.00 183 ARG A O 1
ATOM 1441 N N . ASN A 1 184 ? 3.857 -12.315 9.148 1.00 89.94 184 ASN A N 1
ATOM 1442 C CA . ASN A 1 184 ? 4.476 -11.642 8.021 1.00 89.94 184 ASN A CA 1
ATOM 1443 C C . ASN A 1 184 ? 3.478 -10.639 7.463 1.00 89.94 184 ASN A C 1
ATOM 1445 O O . ASN A 1 184 ? 2.825 -10.923 6.462 1.00 89.94 184 ASN A O 1
ATOM 1449 N N . ALA A 1 185 ? 3.293 -9.522 8.165 1.00 91.44 185 ALA A N 1
ATOM 1450 C CA . ALA A 1 185 ? 2.330 -8.516 7.756 1.00 91.44 185 ALA A CA 1
ATOM 1451 C C . ALA A 1 185 ? 2.777 -7.089 8.033 1.00 91.44 185 ALA A C 1
ATOM 1453 O O . ALA A 1 185 ? 3.490 -6.810 9.000 1.00 91.44 185 ALA A O 1
ATOM 1454 N N . CYS A 1 186 ? 2.267 -6.183 7.208 1.00 91.12 186 CYS A N 1
ATOM 1455 C CA . CYS A 1 186 ? 2.319 -4.747 7.426 1.00 91.12 186 CYS A CA 1
ATOM 1456 C C . CYS A 1 186 ? 0.915 -4.154 7.291 1.00 91.12 186 CYS A C 1
ATOM 1458 O O . CYS A 1 186 ? 0.038 -4.719 6.635 1.00 91.12 186 CYS A O 1
ATOM 1460 N N . VAL A 1 187 ? 0.696 -3.028 7.962 1.00 94.12 187 VAL A N 1
ATOM 1461 C CA . VAL A 1 187 ? -0.579 -2.310 7.975 1.00 94.12 187 VAL A CA 1
ATOM 1462 C C . VAL A 1 187 ? -0.334 -0.941 7.370 1.00 94.12 187 VAL A C 1
ATOM 1464 O O . VAL A 1 187 ? 0.504 -0.197 7.868 1.00 94.12 187 VAL A O 1
ATOM 1467 N N . PHE A 1 188 ? -1.079 -0.610 6.319 1.00 93.44 188 PHE A N 1
ATOM 1468 C CA . PHE A 1 188 ? -0.948 0.678 5.637 1.00 93.44 188 PHE A CA 1
ATOM 1469 C C . PHE A 1 188 ? -1.931 1.730 6.150 1.00 93.44 188 PHE A C 1
ATOM 1471 O O . PHE A 1 188 ? -1.821 2.917 5.848 1.00 93.44 188 PHE A O 1
ATOM 1478 N N . GLY A 1 189 ? -2.927 1.300 6.914 1.00 94.69 189 GLY A N 1
ATOM 1479 C CA . GLY A 1 189 ? -3.865 2.178 7.580 1.00 94.69 189 GLY A CA 1
ATOM 1480 C C . GLY A 1 189 ? -5.021 1.403 8.183 1.00 94.69 189 GLY A C 1
ATOM 1481 O O . GLY A 1 189 ? -5.014 0.170 8.265 1.00 94.69 189 GLY A O 1
ATOM 1482 N N . LEU A 1 190 ? -6.010 2.153 8.650 1.00 96.12 190 LEU A N 1
ATOM 1483 C CA . LEU A 1 190 ? -7.126 1.594 9.383 1.00 96.12 190 LEU A CA 1
ATOM 1484 C C . LEU A 1 190 ? -8.401 2.435 9.271 1.00 96.12 190 LEU A C 1
ATOM 1486 O O . LEU A 1 190 ? -8.369 3.643 9.043 1.00 96.12 190 LEU A O 1
ATOM 1490 N N . ALA A 1 191 ? -9.540 1.783 9.479 1.00 95.06 191 ALA A N 1
ATOM 1491 C CA . ALA A 1 191 ? -10.806 2.427 9.776 1.00 95.06 191 ALA A CA 1
ATOM 1492 C C . ALA A 1 191 ? -11.187 2.166 11.241 1.00 95.06 191 ALA A C 1
ATOM 1494 O O . ALA A 1 191 ? -11.128 1.029 11.704 1.00 95.06 191 ALA A O 1
ATOM 1495 N N . ILE A 1 192 ? -11.581 3.211 11.969 1.00 93.94 192 ILE A N 1
ATOM 1496 C CA . ILE A 1 192 ? -11.918 3.181 13.398 1.00 93.94 192 ILE A CA 1
ATOM 1497 C C . ILE A 1 192 ? -13.414 3.410 13.556 1.00 93.94 192 ILE A C 1
ATOM 1499 O O . ILE A 1 192 ? -13.898 4.495 13.241 1.00 93.94 192 ILE A O 1
ATOM 1503 N N . ASN A 1 193 ? -14.144 2.444 14.103 1.00 92.62 193 ASN A N 1
ATOM 1504 C CA . ASN A 1 193 ? -15.576 2.563 14.358 1.00 92.62 193 ASN A CA 1
ATOM 1505 C C . ASN A 1 193 ? -15.862 3.182 15.731 1.00 92.62 193 ASN A C 1
ATOM 1507 O O . ASN A 1 193 ? -16.281 2.510 16.671 1.00 92.62 193 ASN A O 1
ATOM 1511 N N . VAL A 1 194 ? -15.656 4.492 15.853 1.00 87.88 194 VAL A N 1
ATOM 1512 C CA . VAL A 1 194 ? -15.816 5.224 17.121 1.00 87.88 194 VAL A CA 1
ATOM 1513 C C . VAL A 1 194 ? -17.246 5.126 17.665 1.00 87.88 194 VAL A C 1
ATOM 1515 O O . VAL A 1 194 ? -17.443 5.045 18.877 1.00 87.88 194 VAL A O 1
ATOM 1518 N N . ALA A 1 195 ? -18.254 5.108 16.788 1.00 84.00 195 ALA A N 1
ATOM 1519 C CA . ALA A 1 195 ? -19.658 5.081 17.202 1.00 84.00 195 ALA A CA 1
ATOM 1520 C C . ALA A 1 195 ? -20.127 3.735 17.770 1.00 84.00 195 ALA A C 1
ATOM 1522 O O . ALA A 1 195 ? -21.087 3.719 18.541 1.00 84.00 195 ALA A O 1
ATOM 1523 N N . ARG A 1 196 ? -19.501 2.619 17.379 1.00 84.81 196 ARG A N 1
ATOM 1524 C CA . ARG A 1 196 ? -19.901 1.269 17.818 1.00 84.81 196 ARG A CA 1
ATOM 1525 C C . ARG A 1 196 ? -18.808 0.516 18.570 1.00 84.81 196 ARG A C 1
ATOM 1527 O O . ARG A 1 196 ? -19.022 -0.650 18.893 1.00 84.81 196 ARG A O 1
ATOM 1534 N N . ALA A 1 197 ? -17.689 1.180 18.853 1.00 86.31 197 ALA A N 1
ATOM 1535 C CA . ALA A 1 197 ? -16.592 0.611 19.615 1.00 86.31 197 ALA A CA 1
ATOM 1536 C C . ALA A 1 197 ? -17.092 0.052 20.955 1.00 86.31 197 ALA A C 1
ATOM 1538 O O . ALA A 1 197 ? -17.675 0.793 21.750 1.00 86.31 197 ALA A O 1
ATOM 1539 N N . ARG A 1 198 ? -16.854 -1.239 21.209 1.00 85.31 198 ARG A N 1
ATOM 1540 C CA . ARG A 1 198 ? -17.304 -1.922 22.438 1.00 85.31 198 ARG A CA 1
ATOM 1541 C C . ARG A 1 198 ? -16.699 -1.316 23.701 1.00 85.31 198 ARG A C 1
ATOM 1543 O O . ARG A 1 198 ? -17.391 -1.148 24.700 1.00 85.31 198 ARG A O 1
ATOM 1550 N N . ASP A 1 199 ? -15.413 -0.990 23.635 1.00 90.00 199 ASP A N 1
ATOM 1551 C CA . ASP A 1 199 ? -14.638 -0.407 24.726 1.00 90.00 199 ASP A CA 1
ATOM 1552 C C . ASP A 1 199 ? -13.825 0.773 24.180 1.00 90.00 199 ASP A C 1
ATOM 1554 O O . ASP A 1 199 ? -12.704 0.627 23.689 1.00 90.00 199 ASP A O 1
ATOM 1558 N N . GLN A 1 200 ? -14.423 1.967 24.222 1.00 87.44 200 GLN A N 1
ATOM 1559 C CA . GLN A 1 200 ? -13.776 3.188 23.733 1.00 87.44 200 GLN A CA 1
ATOM 1560 C C . GLN A 1 200 ? -12.507 3.543 24.519 1.00 87.44 200 GLN A C 1
ATOM 1562 O O . GLN A 1 200 ? -11.595 4.141 23.947 1.00 87.44 200 GLN A O 1
ATOM 1567 N N . GLY A 1 201 ? -12.444 3.195 25.809 1.00 89.12 201 GLY A N 1
ATOM 1568 C CA . GLY A 1 201 ? -11.271 3.447 26.644 1.00 89.12 201 GLY A CA 1
ATOM 1569 C C . GLY A 1 201 ? -10.091 2.595 26.191 1.00 89.12 201 GLY A C 1
ATOM 1570 O O . GLY A 1 201 ? -9.015 3.125 25.910 1.00 89.12 201 GLY A O 1
ATOM 1571 N N . LEU A 1 202 ? -10.325 1.290 26.026 1.00 91.88 202 LEU A N 1
ATOM 1572 C CA . LEU A 1 202 ? -9.319 0.368 25.511 1.00 91.88 202 LEU A CA 1
ATOM 1573 C C . LEU A 1 202 ? -8.882 0.744 24.093 1.00 91.88 202 LEU A C 1
ATOM 1575 O O . LEU A 1 202 ? -7.684 0.837 23.839 1.00 91.88 202 LEU A O 1
ATOM 1579 N N . LEU A 1 203 ? -9.830 1.018 23.191 1.00 92.06 203 LEU A N 1
ATOM 1580 C CA . LEU A 1 203 ? -9.534 1.416 21.813 1.00 92.06 203 LEU A CA 1
ATOM 1581 C C . LEU A 1 203 ? -8.610 2.640 21.762 1.00 92.06 203 LEU A C 1
ATOM 1583 O O . LEU A 1 203 ? -7.621 2.631 21.032 1.00 92.06 203 LEU A O 1
ATOM 1587 N N . ARG A 1 204 ? -8.891 3.672 22.570 1.00 90.44 204 ARG A N 1
ATOM 1588 C CA . ARG A 1 204 ? -8.031 4.860 22.679 1.00 90.44 204 ARG A CA 1
ATOM 1589 C C . ARG A 1 204 ? -6.641 4.512 23.194 1.00 90.44 204 ARG A C 1
ATOM 1591 O O . ARG A 1 204 ? -5.667 4.936 22.584 1.00 90.44 204 ARG A O 1
ATOM 1598 N N . SER A 1 205 ? -6.538 3.718 24.262 1.00 91.19 205 SER A N 1
ATOM 1599 C CA . SER A 1 205 ? -5.232 3.314 24.804 1.00 91.19 205 SER A CA 1
ATOM 1600 C C . SER A 1 205 ? -4.406 2.483 23.817 1.00 91.19 205 SER A C 1
ATOM 1602 O O . SER A 1 205 ? -3.202 2.699 23.696 1.00 91.19 205 SER A O 1
ATOM 1604 N N . ALA A 1 206 ? -5.048 1.587 23.061 1.00 93.56 206 ALA A N 1
ATOM 1605 C CA . ALA A 1 206 ? -4.382 0.762 22.063 1.00 93.56 206 ALA A CA 1
ATOM 1606 C C . ALA A 1 206 ? -3.889 1.619 20.892 1.00 93.56 206 ALA A C 1
ATOM 1608 O O . ALA A 1 206 ? -2.729 1.516 20.507 1.00 93.56 206 ALA A O 1
ATOM 1609 N N . LEU A 1 207 ? -4.732 2.521 20.373 1.00 92.50 207 LEU A N 1
ATOM 1610 C CA . LEU A 1 207 ? -4.342 3.457 19.314 1.00 92.50 207 LEU A CA 1
ATOM 1611 C C . LEU A 1 207 ? -3.229 4.409 19.764 1.00 92.50 207 LEU A C 1
ATOM 1613 O O . LEU A 1 207 ? -2.323 4.676 18.983 1.00 92.50 207 LEU A O 1
ATOM 1617 N N . ALA A 1 208 ? -3.251 4.866 21.019 1.00 89.75 208 ALA A N 1
ATOM 1618 C CA . ALA A 1 208 ? -2.186 5.691 21.584 1.00 89.75 208 ALA A CA 1
ATOM 1619 C C . ALA A 1 208 ? -0.835 4.982 21.588 1.00 89.75 208 ALA A C 1
ATOM 1621 O O . ALA A 1 208 ? 0.170 5.584 21.226 1.00 89.75 208 ALA A O 1
ATOM 1622 N N . ALA A 1 209 ? -0.821 3.697 21.938 1.00 91.94 209 ALA A N 1
ATOM 1623 C CA . ALA A 1 209 ? 0.389 2.890 21.896 1.00 91.94 209 ALA A CA 1
ATOM 1624 C C . ALA A 1 209 ? 0.853 2.572 20.461 1.00 91.94 209 ALA A C 1
ATOM 1626 O O . ALA A 1 209 ? 2.016 2.224 20.276 1.00 91.94 209 ALA A O 1
ATOM 1627 N N . CYS A 1 210 ? -0.027 2.673 19.456 1.00 92.25 210 CYS A N 1
ATOM 1628 C CA . CYS A 1 210 ? 0.326 2.402 18.060 1.00 92.25 210 CYS A CA 1
ATOM 1629 C C . CYS A 1 210 ? 1.076 3.553 17.383 1.00 92.25 210 CYS A C 1
ATOM 1631 O O . CYS A 1 210 ? 1.714 3.333 16.356 1.00 92.25 210 CYS A O 1
ATOM 1633 N N . VAL A 1 211 ? 0.974 4.783 17.892 1.00 86.81 211 VAL A N 1
ATOM 1634 C CA . VAL A 1 211 ? 1.679 5.916 17.288 1.00 86.81 211 VAL A CA 1
ATOM 1635 C C . VAL A 1 211 ? 3.119 5.950 17.790 1.00 86.81 211 VAL A C 1
ATOM 1637 O O . VAL A 1 211 ? 3.369 6.041 18.989 1.00 86.81 211 VAL A O 1
ATOM 1640 N N . THR A 1 212 ? 4.065 5.922 16.857 1.00 85.12 212 THR A N 1
ATOM 1641 C CA . THR A 1 212 ? 5.504 6.002 17.120 1.00 85.12 212 THR A CA 1
ATOM 1642 C C . THR A 1 212 ? 6.137 7.123 16.298 1.00 85.12 212 THR A C 1
ATOM 1644 O O . THR A 1 212 ? 5.577 7.554 15.290 1.00 85.12 212 THR A O 1
ATOM 1647 N N . ASP A 1 213 ? 7.364 7.516 16.645 1.00 75.25 213 ASP A N 1
ATOM 1648 C CA . ASP A 1 213 ? 8.150 8.483 15.859 1.00 75.25 213 ASP A CA 1
ATOM 1649 C C . ASP A 1 213 ? 8.409 8.021 14.410 1.00 75.25 213 ASP A C 1
ATOM 1651 O O . ASP A 1 213 ? 8.763 8.821 13.546 1.00 75.25 213 ASP A O 1
ATOM 1655 N N . LYS A 1 214 ? 8.255 6.717 14.136 1.00 72.25 214 LYS A N 1
ATOM 1656 C CA . LYS A 1 214 ? 8.464 6.093 12.821 1.00 72.25 214 LYS A CA 1
ATOM 1657 C C . LYS A 1 214 ? 7.160 5.836 12.056 1.00 72.25 214 LYS A C 1
ATOM 1659 O O . LYS A 1 214 ? 7.207 5.211 11.001 1.00 72.25 214 LYS A O 1
ATOM 1664 N N . GLY A 1 215 ? 6.014 6.284 12.573 1.00 80.12 215 GLY A N 1
ATOM 1665 C CA . GLY A 1 215 ? 4.690 6.025 12.003 1.00 80.12 215 GLY A CA 1
ATOM 1666 C C . GLY A 1 215 ? 3.846 5.101 12.880 1.00 80.12 215 GLY A C 1
ATOM 1667 O O . GLY A 1 215 ? 3.915 5.162 14.109 1.00 80.12 215 GLY A O 1
ATOM 1668 N N . LEU A 1 216 ? 3.025 4.254 12.257 1.00 87.12 216 LEU A N 1
ATOM 1669 C CA . LEU A 1 216 ? 2.084 3.374 12.953 1.00 87.12 216 LEU A CA 1
ATOM 1670 C C . LEU A 1 216 ? 2.686 1.977 13.203 1.00 87.12 216 LEU A C 1
ATOM 1672 O O . LEU A 1 216 ? 2.926 1.235 12.254 1.00 87.12 216 LEU A O 1
ATOM 1676 N N . ASP A 1 217 ? 2.840 1.574 14.467 1.00 91.25 217 ASP A N 1
ATOM 1677 C CA . ASP A 1 217 ? 3.023 0.166 14.848 1.00 91.25 217 ASP A CA 1
ATOM 1678 C C . ASP A 1 217 ? 1.668 -0.436 15.252 1.00 91.25 217 ASP A C 1
ATOM 1680 O O . ASP A 1 217 ? 1.133 -0.084 16.299 1.00 91.25 217 ASP A O 1
ATOM 1684 N N . PRO A 1 218 ? 1.085 -1.368 14.479 1.00 93.19 218 PRO A N 1
ATOM 1685 C CA . PRO A 1 218 ? -0.210 -1.963 14.804 1.00 93.19 218 PRO A CA 1
ATOM 1686 C C . PRO A 1 218 ? -0.143 -3.006 15.937 1.00 93.19 218 PRO A C 1
ATOM 1688 O O . PRO A 1 218 ? -1.178 -3.558 16.318 1.00 93.19 218 PRO A O 1
ATOM 1691 N N . GLY A 1 219 ? 1.047 -3.323 16.466 1.00 93.25 219 GLY A N 1
ATOM 1692 C CA . GLY A 1 219 ? 1.253 -4.327 17.516 1.00 93.25 219 GLY A CA 1
ATOM 1693 C C . GLY A 1 219 ? 0.295 -4.215 18.713 1.00 93.25 219 GLY A C 1
ATOM 1694 O O . GLY A 1 219 ? -0.316 -5.224 19.074 1.00 93.25 219 GLY A O 1
ATOM 1695 N N . PRO A 1 220 ? 0.095 -3.023 19.300 1.00 94.75 220 PRO A N 1
ATOM 1696 C CA . PRO A 1 220 ? -0.828 -2.834 20.419 1.00 94.75 220 PRO A CA 1
ATOM 1697 C C . PRO A 1 220 ? -2.299 -3.102 20.083 1.00 94.75 220 PRO A C 1
ATOM 1699 O O . PRO A 1 220 ? -3.028 -3.591 20.944 1.00 94.75 220 PRO A O 1
ATOM 1702 N N . LEU A 1 221 ? -2.746 -2.844 18.845 1.00 94.94 221 LEU A N 1
ATOM 1703 C CA . LEU A 1 221 ? -4.088 -3.247 18.412 1.00 94.94 221 LEU A CA 1
ATOM 1704 C C . LEU A 1 221 ? -4.190 -4.772 18.393 1.00 94.94 221 LEU A C 1
ATOM 1706 O O . LEU A 1 221 ? -5.074 -5.314 19.044 1.00 94.94 221 LEU A O 1
ATOM 1710 N N . PHE A 1 222 ? -3.254 -5.473 17.746 1.00 95.00 222 PHE A N 1
ATOM 1711 C CA . PHE A 1 222 ? -3.247 -6.943 17.729 1.00 95.00 222 PHE A CA 1
ATOM 1712 C C . PHE A 1 222 ? -3.213 -7.559 19.137 1.00 95.00 222 PHE A C 1
ATOM 1714 O O . PHE A 1 222 ? -3.882 -8.560 19.388 1.00 95.00 222 PHE A O 1
ATOM 1721 N N . ALA A 1 223 ? -2.486 -6.944 20.074 1.00 93.62 223 ALA A N 1
ATOM 1722 C CA . ALA A 1 223 ? -2.452 -7.375 21.472 1.00 93.62 223 ALA A CA 1
ATOM 1723 C C . ALA A 1 223 ? -3.810 -7.226 22.185 1.00 93.62 223 ALA A C 1
ATOM 1725 O O . ALA A 1 223 ? -4.090 -7.982 23.109 1.00 93.62 223 ALA A O 1
ATOM 1726 N N . ALA A 1 224 ? -4.653 -6.292 21.738 1.00 94.25 224 ALA A N 1
ATOM 1727 C CA . ALA A 1 224 ? -5.994 -6.049 22.262 1.00 94.25 224 ALA A CA 1
ATOM 1728 C C . ALA A 1 224 ? -7.105 -6.798 21.493 1.00 94.25 224 ALA A C 1
ATOM 1730 O O . ALA A 1 224 ? -8.285 -6.539 21.730 1.00 94.25 224 ALA A O 1
ATOM 1731 N N . ALA A 1 225 ? -6.767 -7.712 20.570 1.00 93.88 225 ALA A N 1
ATOM 1732 C CA . ALA A 1 225 ? -7.732 -8.455 19.743 1.00 93.88 225 ALA A CA 1
ATOM 1733 C C . ALA A 1 225 ? -8.665 -9.393 20.537 1.00 93.88 225 ALA A C 1
ATOM 1735 O O . ALA A 1 225 ? -9.668 -9.871 20.017 1.00 93.88 225 ALA A O 1
ATOM 1736 N N . ASP A 1 226 ? -8.336 -9.689 21.795 1.00 92.69 226 ASP A N 1
ATOM 1737 C CA . ASP A 1 226 ? -9.176 -10.460 22.716 1.00 92.69 226 ASP A CA 1
ATOM 1738 C C . ASP A 1 226 ? -10.381 -9.659 23.236 1.00 92.69 226 ASP A C 1
ATOM 1740 O O . ASP A 1 226 ? -11.426 -10.224 23.566 1.00 92.69 226 ASP A O 1
ATOM 1744 N N . ARG A 1 227 ? -10.243 -8.333 23.287 1.00 93.75 227 ARG A N 1
ATOM 1745 C CA . ARG A 1 227 ? -11.239 -7.401 23.830 1.00 93.75 227 ARG A CA 1
ATOM 1746 C C . ARG A 1 227 ? -11.811 -6.454 22.783 1.00 93.75 227 ARG A C 1
ATOM 1748 O O . ARG A 1 227 ? -12.927 -5.964 22.961 1.00 93.75 227 ARG A O 1
ATOM 1755 N N . LEU A 1 228 ? -11.073 -6.215 21.704 1.00 94.44 228 LEU A N 1
ATOM 1756 C CA . LEU A 1 228 ? -11.504 -5.451 20.541 1.00 94.44 228 LEU A CA 1
ATOM 1757 C C . LEU A 1 228 ? -11.861 -6.390 19.390 1.00 94.44 228 L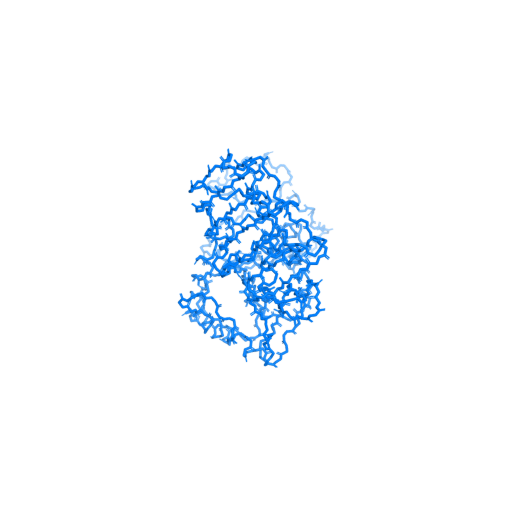EU A C 1
ATOM 1759 O O . LEU A 1 228 ? -11.176 -7.366 19.106 1.00 94.44 228 LEU A O 1
ATOM 1763 N N . SER A 1 229 ? -12.925 -6.060 18.670 1.00 95.38 229 SER A N 1
ATOM 1764 C CA . SER A 1 229 ? -13.321 -6.750 17.453 1.00 95.38 229 SER A CA 1
ATOM 1765 C C . SER A 1 229 ? -12.547 -6.191 16.262 1.00 95.38 229 SER A C 1
ATOM 1767 O O . SER A 1 229 ? -12.957 -5.220 15.620 1.00 95.38 229 SER A O 1
ATOM 1769 N N . LEU A 1 230 ? -11.401 -6.808 15.988 1.00 96.19 230 LEU A N 1
ATOM 1770 C CA . LEU A 1 230 ? -10.507 -6.401 14.912 1.00 96.19 230 LEU A CA 1
ATOM 1771 C C . LEU A 1 230 ? -10.756 -7.212 13.645 1.00 96.19 230 LEU A C 1
ATOM 1773 O O . LEU A 1 230 ? -10.925 -8.431 13.674 1.00 96.19 230 LEU A O 1
ATOM 1777 N N . TRP A 1 231 ? -10.744 -6.520 12.519 1.00 97.00 231 TRP A N 1
ATOM 1778 C CA . TRP A 1 231 ? -10.815 -7.114 11.194 1.00 97.00 231 TRP A CA 1
ATOM 1779 C C . TRP A 1 231 ? -9.591 -6.711 10.395 1.00 97.00 231 TRP A C 1
ATOM 1781 O O . TRP A 1 231 ? -9.106 -5.593 10.544 1.00 97.00 231 TRP A O 1
ATOM 1791 N N . PHE A 1 232 ? -9.106 -7.608 9.544 1.00 97.12 232 PHE A N 1
ATOM 1792 C CA . PHE A 1 232 ? -7.982 -7.331 8.666 1.00 97.12 232 PHE A CA 1
ATOM 1793 C C . PHE A 1 232 ? -8.368 -7.602 7.214 1.00 97.12 232 PHE A C 1
ATOM 1795 O O . PHE A 1 232 ? -8.746 -8.717 6.851 1.00 97.12 232 PHE A O 1
ATOM 1802 N N . ALA A 1 233 ? -8.316 -6.548 6.405 1.00 97.56 233 ALA A N 1
ATOM 1803 C CA . ALA A 1 233 ? -8.344 -6.611 4.956 1.00 97.56 233 ALA A CA 1
ATOM 1804 C C . ALA A 1 233 ? -6.906 -6.771 4.455 1.00 97.56 233 ALA A C 1
ATOM 1806 O O . ALA A 1 233 ? -6.145 -5.801 4.433 1.00 97.56 233 ALA A O 1
ATOM 1807 N N . ALA A 1 234 ? -6.535 -7.991 4.090 1.00 96.25 234 ALA A N 1
ATOM 1808 C CA . ALA A 1 234 ? -5.184 -8.319 3.667 1.00 96.25 234 ALA A CA 1
ATOM 1809 C C . ALA A 1 234 ? -5.163 -8.665 2.180 1.00 96.25 234 ALA A C 1
ATOM 1811 O O . ALA A 1 234 ? -5.931 -9.514 1.724 1.00 96.25 234 ALA A O 1
ATOM 1812 N N . GLU A 1 235 ? -4.260 -8.041 1.429 1.00 95.69 235 GLU A N 1
ATOM 1813 C CA . GLU A 1 235 ? -3.746 -8.664 0.211 1.00 95.69 235 GLU A CA 1
ATOM 1814 C C . GLU A 1 235 ? -2.688 -9.680 0.634 1.00 95.69 235 GLU A C 1
ATOM 1816 O O . GLU A 1 235 ? -1.773 -9.355 1.384 1.00 95.69 235 GLU A O 1
ATOM 1821 N N . LYS A 1 236 ? -2.858 -10.930 0.225 1.00 94.62 236 LYS A N 1
ATOM 1822 C CA . LYS A 1 236 ? -1.961 -12.034 0.533 1.00 94.62 236 LYS A CA 1
ATOM 1823 C C . LYS A 1 236 ? -1.062 -12.299 -0.652 1.00 94.62 236 LYS A C 1
ATOM 1825 O O . LYS A 1 236 ? -1.528 -12.384 -1.782 1.00 94.62 236 LYS A O 1
ATOM 1830 N N . LEU A 1 237 ? 0.218 -12.472 -0.363 1.00 90.94 237 LEU A N 1
ATOM 1831 C CA . LEU A 1 237 ? 1.227 -12.858 -1.331 1.00 90.94 237 LEU A CA 1
ATOM 1832 C C . LEU A 1 237 ? 1.730 -14.259 -1.010 1.00 90.94 237 LEU A C 1
ATOM 1834 O O . LEU A 1 237 ? 1.997 -14.599 0.152 1.00 90.94 237 LEU A O 1
ATOM 1838 N N . ALA A 1 238 ? 1.893 -15.063 -2.058 1.00 89.25 238 ALA A N 1
ATOM 1839 C CA . ALA A 1 238 ? 2.415 -16.414 -1.927 1.00 89.25 238 ALA A CA 1
ATOM 1840 C C . ALA A 1 238 ? 3.906 -16.401 -1.545 1.00 89.25 238 ALA A C 1
ATOM 1842 O O . ALA A 1 238 ? 4.322 -17.180 -0.690 1.00 89.25 238 ALA A O 1
ATOM 1843 N N . GLY A 1 239 ? 4.683 -15.493 -2.149 1.00 88.06 239 GLY A N 1
ATOM 1844 C CA . GLY A 1 239 ? 6.123 -15.323 -1.925 1.00 88.06 239 GLY A CA 1
ATOM 1845 C C . GLY A 1 239 ? 6.475 -14.323 -0.820 1.00 88.06 239 GLY A C 1
ATOM 1846 O O . GLY A 1 239 ? 5.601 -13.831 -0.107 1.00 88.06 239 GLY A O 1
ATOM 1847 N N . SER A 1 240 ? 7.769 -14.016 -0.684 1.00 89.75 240 SER A N 1
ATOM 1848 C CA . SER A 1 240 ? 8.254 -13.016 0.275 1.00 89.75 240 SER A CA 1
ATOM 1849 C C . SER A 1 240 ? 7.888 -11.587 -0.146 1.00 89.75 240 SER A C 1
ATOM 1851 O O . SER A 1 240 ? 7.533 -11.328 -1.301 1.00 89.75 240 SER A O 1
ATOM 1853 N N . ILE A 1 241 ? 7.998 -10.640 0.789 1.00 86.00 241 ILE A N 1
ATOM 1854 C CA . ILE A 1 241 ? 7.772 -9.220 0.497 1.00 86.00 241 ILE A CA 1
ATOM 1855 C C . ILE A 1 241 ? 8.786 -8.683 -0.519 1.00 86.00 241 ILE A C 1
ATOM 1857 O O . ILE A 1 241 ? 8.431 -7.885 -1.383 1.00 86.00 241 ILE A O 1
ATOM 1861 N N . GLU A 1 242 ? 10.032 -9.151 -0.465 1.00 89.12 242 GLU A N 1
ATOM 1862 C CA . GLU A 1 242 ? 11.085 -8.773 -1.406 1.00 89.12 242 GLU A CA 1
ATOM 1863 C C . GLU A 1 242 ? 10.761 -9.256 -2.820 1.00 89.12 242 GLU A C 1
ATOM 1865 O O . GLU A 1 242 ? 10.838 -8.472 -3.765 1.00 89.12 242 GLU A O 1
ATOM 1870 N N . ALA A 1 243 ? 10.312 -10.507 -2.957 1.00 87.44 243 ALA A N 1
ATOM 1871 C CA . ALA A 1 243 ? 9.885 -11.051 -4.240 1.00 87.44 243 ALA A CA 1
ATOM 1872 C C . ALA A 1 243 ? 8.720 -10.237 -4.822 1.00 87.44 243 ALA A C 1
ATOM 1874 O O . ALA A 1 243 ? 8.749 -9.838 -5.982 1.00 87.44 243 ALA A O 1
ATOM 1875 N N . ALA A 1 244 ? 7.709 -9.919 -4.010 1.00 83.50 244 ALA A N 1
ATOM 1876 C CA . ALA A 1 244 ? 6.583 -9.117 -4.476 1.00 83.50 244 ALA A CA 1
ATOM 1877 C C . ALA A 1 244 ? 6.985 -7.692 -4.883 1.00 83.50 244 ALA A C 1
ATOM 1879 O O . ALA A 1 244 ? 6.473 -7.182 -5.880 1.00 83.50 244 ALA A O 1
ATOM 1880 N N . ARG A 1 245 ? 7.920 -7.065 -4.158 1.00 86.19 245 ARG A N 1
ATOM 1881 C CA . ARG A 1 245 ? 8.486 -5.760 -4.531 1.00 86.19 245 ARG A CA 1
ATOM 1882 C C . ARG A 1 245 ? 9.178 -5.822 -5.889 1.00 86.19 245 ARG A C 1
ATOM 1884 O O . ARG A 1 245 ? 8.877 -4.996 -6.743 1.00 86.19 245 ARG A O 1
ATOM 1891 N N . ILE A 1 246 ? 10.020 -6.830 -6.123 1.00 91.44 246 ILE A N 1
ATOM 1892 C CA . ILE A 1 246 ? 10.682 -7.050 -7.418 1.00 91.44 246 ILE A CA 1
ATOM 1893 C C . ILE A 1 246 ? 9.657 -7.105 -8.553 1.00 91.44 246 ILE A C 1
ATOM 1895 O 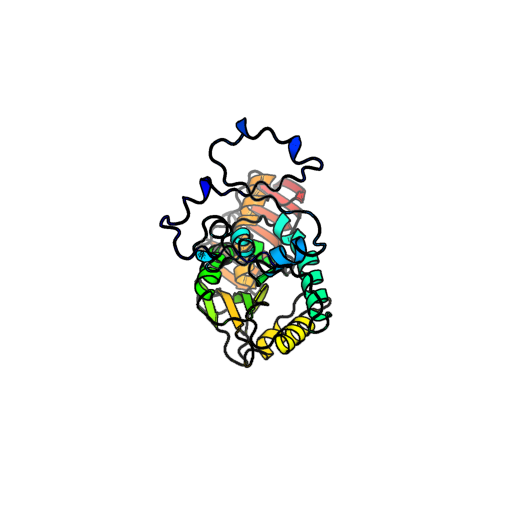O . ILE A 1 246 ? 9.732 -6.313 -9.494 1.00 91.44 246 ILE A O 1
ATOM 1899 N N . TRP A 1 247 ? 8.680 -8.009 -8.455 1.00 87.44 247 TRP A N 1
ATOM 1900 C CA . TRP A 1 247 ? 7.735 -8.244 -9.548 1.00 87.44 247 TRP A CA 1
ATOM 1901 C C . TRP A 1 247 ? 6.856 -7.024 -9.836 1.00 87.44 247 TRP A C 1
ATOM 1903 O O . TRP A 1 247 ? 6.532 -6.749 -10.990 1.00 87.44 247 TRP A O 1
ATOM 1913 N N . ARG A 1 248 ? 6.524 -6.236 -8.808 1.00 83.69 248 ARG A N 1
ATOM 1914 C CA . ARG A 1 248 ? 5.783 -4.973 -8.961 1.00 83.69 248 ARG A CA 1
ATOM 1915 C C . ARG A 1 248 ? 6.619 -3.845 -9.544 1.00 83.69 248 ARG A C 1
ATOM 1917 O O . ARG A 1 248 ? 6.078 -2.973 -10.219 1.00 83.69 248 ARG A O 1
ATOM 1924 N N . SER A 1 249 ? 7.924 -3.855 -9.305 1.00 90.56 249 SER A N 1
ATOM 1925 C CA . SER A 1 249 ? 8.835 -2.861 -9.857 1.00 90.56 249 SER A CA 1
ATOM 1926 C C . SER A 1 249 ? 9.176 -3.131 -11.331 1.00 90.56 249 SER A C 1
ATOM 1928 O O . SER A 1 249 ? 9.559 -2.196 -12.030 1.00 90.56 249 SER A O 1
ATOM 1930 N N . MET A 1 250 ? 9.003 -4.353 -11.855 1.00 92.94 250 MET A N 1
ATOM 1931 C CA . MET A 1 250 ? 9.296 -4.667 -13.268 1.00 92.94 250 MET A CA 1
ATOM 1932 C C . MET A 1 250 ? 8.511 -3.803 -14.279 1.00 92.94 250 MET A C 1
ATOM 1934 O O . MET A 1 250 ? 9.137 -3.243 -15.183 1.00 92.94 250 MET A O 1
ATOM 1938 N N . PRO A 1 251 ? 7.183 -3.600 -14.144 1.00 89.50 251 PRO A N 1
ATOM 1939 C CA . PRO A 1 251 ? 6.453 -2.652 -14.989 1.00 89.50 251 PRO A CA 1
ATOM 1940 C C . PRO A 1 251 ? 7.002 -1.220 -14.930 1.00 89.50 251 PRO A C 1
ATOM 1942 O O . PRO A 1 251 ? 6.998 -0.522 -15.945 1.00 89.50 251 PRO A O 1
ATOM 1945 N N . VAL A 1 252 ? 7.506 -0.785 -13.767 1.00 91.56 252 VAL A N 1
ATOM 1946 C CA . VAL A 1 252 ? 8.133 0.537 -13.606 1.00 91.56 252 VAL A CA 1
ATOM 1947 C C . VAL A 1 252 ? 9.408 0.618 -14.440 1.00 91.56 252 VAL A C 1
ATOM 1949 O O . VAL A 1 252 ? 9.589 1.595 -15.162 1.00 91.56 252 VAL A O 1
ATOM 1952 N N . VAL A 1 253 ? 10.243 -0.428 -14.425 1.00 96.06 253 VAL A N 1
ATOM 1953 C CA . VAL A 1 253 ? 11.431 -0.524 -15.293 1.00 96.06 253 VAL A CA 1
ATOM 1954 C C . VAL A 1 253 ? 11.047 -0.342 -16.758 1.00 96.06 253 VAL A C 1
ATOM 1956 O O . VAL A 1 253 ? 11.573 0.543 -17.434 1.00 96.06 253 VAL A O 1
ATOM 1959 N N . HIS A 1 254 ? 10.080 -1.129 -17.237 1.00 95.38 254 HIS A N 1
ATOM 1960 C CA . HIS A 1 254 ? 9.610 -1.045 -18.618 1.00 95.38 254 HIS A CA 1
ATOM 1961 C C . HIS A 1 254 ? 9.134 0.370 -18.975 1.00 95.38 254 HIS A C 1
ATOM 1963 O O . HIS A 1 254 ? 9.506 0.920 -20.015 1.00 95.38 254 HIS A O 1
ATOM 1969 N N . LYS A 1 255 ? 8.329 0.976 -18.097 1.00 93.81 255 LYS A N 1
ATOM 1970 C CA . LYS A 1 255 ? 7.762 2.313 -18.282 1.00 93.81 255 LYS A CA 1
ATOM 1971 C C . LYS A 1 255 ? 8.830 3.403 -18.324 1.00 93.81 255 LYS A C 1
ATOM 1973 O O . LYS A 1 255 ? 8.745 4.282 -19.182 1.00 93.81 255 LYS A O 1
ATOM 1978 N N . VAL A 1 256 ? 9.826 3.348 -17.439 1.00 96.00 256 VAL A N 1
ATOM 1979 C CA . VAL A 1 256 ? 10.938 4.311 -17.388 1.00 96.00 256 VAL A CA 1
ATOM 1980 C C . VAL A 1 256 ? 11.730 4.276 -18.695 1.00 96.00 256 VAL A C 1
ATOM 1982 O O . VAL A 1 256 ? 11.865 5.316 -19.342 1.00 96.00 256 VAL A O 1
ATOM 1985 N N . PHE A 1 257 ? 12.175 3.095 -19.137 1.00 98.00 257 PHE A N 1
ATOM 1986 C CA . PHE A 1 257 ? 12.924 2.960 -20.392 1.00 98.00 257 PHE A CA 1
ATOM 1987 C C . PHE A 1 257 ? 12.098 3.364 -21.619 1.00 98.00 257 PHE A C 1
ATOM 1989 O O . PHE A 1 257 ? 12.588 4.113 -22.468 1.00 98.00 257 PHE A O 1
ATOM 1996 N N . SER A 1 258 ? 10.829 2.948 -21.678 1.00 96.50 258 SER A N 1
ATOM 1997 C CA . SER A 1 258 ? 9.941 3.286 -22.797 1.00 96.50 258 SER A CA 1
ATOM 1998 C C . SER A 1 258 ? 9.697 4.794 -22.889 1.00 96.50 258 SER A C 1
ATOM 2000 O O . SER A 1 258 ? 9.729 5.362 -23.977 1.00 96.50 258 SER A O 1
ATOM 2002 N N . SER A 1 259 ? 9.482 5.462 -21.752 1.00 95.44 259 SER A N 1
ATOM 2003 C CA . SER A 1 259 ? 9.131 6.889 -21.728 1.00 95.44 259 SER A CA 1
ATOM 2004 C C . SER A 1 259 ? 10.339 7.799 -21.940 1.00 95.44 259 SER A C 1
ATOM 2006 O O . SER A 1 259 ? 10.220 8.827 -22.600 1.00 95.44 259 SER A O 1
ATOM 2008 N N . LEU A 1 260 ? 11.494 7.453 -21.360 1.00 96.94 260 LEU A N 1
ATOM 2009 C CA . LEU A 1 260 ? 12.673 8.321 -21.376 1.00 96.94 260 LEU A CA 1
ATOM 2010 C C . LEU A 1 260 ? 13.605 8.055 -22.560 1.00 96.94 260 LEU A C 1
ATOM 2012 O O . LEU A 1 260 ? 14.184 9.006 -23.078 1.00 96.94 260 LEU A O 1
ATOM 2016 N N . ALA A 1 261 ? 13.752 6.796 -22.980 1.00 96.75 261 ALA A N 1
ATOM 2017 C CA . ALA A 1 261 ? 14.698 6.394 -24.023 1.00 96.75 261 ALA A CA 1
ATOM 2018 C C . ALA A 1 261 ? 14.038 5.777 -25.263 1.00 96.75 261 ALA A C 1
ATOM 2020 O O . ALA A 1 261 ? 14.755 5.416 -26.190 1.00 96.75 261 ALA A O 1
ATOM 2021 N N . GLN A 1 262 ? 12.704 5.632 -25.289 1.00 97.12 262 GLN A N 1
ATOM 2022 C CA . GLN A 1 262 ? 11.995 4.890 -26.345 1.00 97.12 262 GLN A CA 1
ATOM 2023 C C . GLN A 1 262 ? 12.558 3.468 -26.527 1.00 97.12 262 GLN A C 1
ATOM 2025 O O . GLN A 1 262 ? 12.614 2.942 -27.636 1.00 97.12 262 GLN A O 1
ATOM 2030 N N . HIS A 1 263 ? 12.997 2.857 -25.421 1.00 97.31 263 HIS A N 1
ATOM 2031 C CA . HIS A 1 263 ? 13.658 1.554 -25.397 1.00 97.31 263 HIS A CA 1
ATOM 2032 C C . HIS A 1 263 ? 12.805 0.518 -24.666 1.00 97.31 263 HIS A C 1
ATOM 2034 O O . HIS A 1 263 ? 12.205 0.820 -23.633 1.00 97.31 263 HIS A O 1
ATOM 2040 N N . THR A 1 264 ? 12.790 -0.714 -25.170 1.00 96.94 264 THR A N 1
ATOM 2041 C CA . THR A 1 264 ? 12.097 -1.843 -24.537 1.00 96.94 264 THR A CA 1
ATOM 2042 C C . THR A 1 264 ? 13.132 -2.762 -23.886 1.00 96.94 264 THR A C 1
ATOM 2044 O O . THR A 1 264 ? 13.833 -3.482 -24.598 1.00 96.94 264 THR A O 1
ATOM 2047 N N . PRO A 1 265 ? 13.265 -2.749 -22.547 1.00 96.50 265 PRO A N 1
ATOM 2048 C CA . PRO A 1 265 ? 14.216 -3.615 -21.862 1.00 96.50 265 PRO A CA 1
ATOM 2049 C C . PRO A 1 265 ? 13.779 -5.088 -21.977 1.00 96.50 265 PRO A C 1
ATOM 2051 O O . PRO A 1 265 ? 12.578 -5.369 -21.882 1.00 96.50 265 PRO A O 1
ATOM 2054 N N . PRO A 1 266 ? 14.713 -6.045 -22.139 1.00 93.75 266 PRO A N 1
ATOM 2055 C CA . PRO A 1 266 ? 14.376 -7.461 -22.164 1.00 93.75 266 PRO A CA 1
ATOM 2056 C C . PRO A 1 266 ? 14.048 -7.926 -20.740 1.00 93.75 266 PRO A C 1
ATOM 2058 O O . PRO A 1 266 ? 14.919 -8.208 -19.924 1.00 93.75 266 PRO A O 1
ATOM 2061 N N . LEU A 1 267 ? 12.750 -7.946 -20.437 1.00 94.38 267 LEU A N 1
ATOM 2062 C CA . LEU A 1 267 ? 12.183 -8.383 -19.155 1.00 94.38 267 LEU A CA 1
ATOM 2063 C C . LEU A 1 267 ? 11.548 -9.778 -19.236 1.00 94.38 267 LEU A C 1
ATOM 2065 O O . LEU A 1 267 ? 10.968 -10.240 -18.259 1.00 94.38 267 LEU A O 1
ATOM 2069 N N . HIS A 1 268 ? 11.611 -10.429 -20.398 1.00 93.19 268 HIS A N 1
ATOM 2070 C CA . HIS A 1 268 ? 11.138 -11.797 -20.581 1.00 93.19 268 HIS A CA 1
ATOM 2071 C C . HIS A 1 268 ? 12.143 -12.795 -19.992 1.00 93.19 268 HIS A C 1
ATOM 2073 O O . HIS A 1 268 ? 13.351 -12.589 -20.094 1.00 93.19 268 HIS A O 1
ATOM 2079 N N . PHE A 1 269 ? 11.634 -13.857 -19.372 1.00 94.50 269 PHE A N 1
ATOM 2080 C CA . PHE A 1 269 ? 12.419 -14.937 -18.789 1.00 94.50 269 PHE A CA 1
ATOM 2081 C C . PHE A 1 269 ? 11.611 -16.240 -18.789 1.00 94.50 269 PHE A C 1
ATOM 2083 O O . PHE A 1 269 ? 10.390 -16.212 -18.622 1.00 94.50 269 PHE A O 1
ATOM 2090 N N . ASP A 1 270 ? 12.310 -17.361 -18.958 1.00 95.06 270 ASP A N 1
ATOM 2091 C CA . ASP A 1 270 ? 11.761 -18.719 -18.860 1.00 95.06 270 ASP A CA 1
ATOM 2092 C C . ASP A 1 270 ? 11.933 -19.285 -17.443 1.00 95.06 270 ASP A C 1
ATOM 2094 O O . ASP A 1 270 ? 11.140 -20.106 -16.987 1.00 95.06 270 ASP A O 1
ATOM 2098 N N . ASP A 1 271 ? 12.981 -18.835 -16.748 1.00 95.00 271 ASP A N 1
ATOM 2099 C CA . ASP A 1 271 ? 13.332 -19.236 -15.388 1.00 95.00 271 ASP A CA 1
ATOM 2100 C C . ASP A 1 271 ? 13.873 -18.036 -14.599 1.00 95.00 271 ASP A C 1
ATOM 2102 O O . ASP A 1 271 ? 14.276 -17.026 -15.185 1.00 95.00 271 ASP A O 1
ATOM 2106 N N . HIS A 1 272 ? 13.861 -18.114 -13.270 1.00 95.19 272 HIS A N 1
ATOM 2107 C CA . HIS A 1 272 ? 14.350 -17.033 -12.424 1.00 95.19 272 HIS A CA 1
ATOM 2108 C C . HIS A 1 272 ? 14.944 -17.510 -11.096 1.00 95.19 272 HIS A C 1
ATOM 2110 O O . HIS A 1 272 ? 14.468 -18.453 -10.469 1.00 95.19 272 HIS A O 1
ATOM 2116 N N . GLU A 1 273 ? 15.947 -16.775 -10.620 1.00 95.75 273 GLU A N 1
ATOM 2117 C CA . GLU A 1 273 ? 16.544 -16.958 -9.296 1.00 95.75 273 GLU A CA 1
ATOM 2118 C C . GLU A 1 273 ? 16.175 -15.778 -8.390 1.00 95.75 273 GLU A C 1
ATOM 2120 O O . GLU A 1 273 ? 16.274 -14.617 -8.797 1.00 95.75 273 GLU A O 1
ATOM 2125 N N . LEU A 1 274 ? 15.779 -16.066 -7.145 1.00 93.50 274 LEU A N 1
ATOM 2126 C CA . LEU A 1 274 ? 15.493 -15.060 -6.118 1.00 93.50 274 LEU A CA 1
ATOM 2127 C C . LEU A 1 274 ? 16.440 -15.216 -4.929 1.00 93.50 274 LEU A C 1
ATOM 2129 O O . LEU A 1 274 ? 16.480 -16.260 -4.276 1.00 93.50 274 LEU A O 1
ATOM 2133 N N . HIS A 1 275 ? 17.146 -14.137 -4.600 1.00 93.12 275 HIS A N 1
ATOM 2134 C CA . HIS A 1 275 ? 18.047 -14.057 -3.455 1.00 93.12 275 HIS A CA 1
ATOM 2135 C C . HIS A 1 275 ? 17.762 -12.789 -2.650 1.00 93.12 275 HIS A C 1
ATOM 2137 O O . HIS A 1 275 ? 18.370 -11.739 -2.859 1.00 93.12 275 HIS A O 1
ATOM 2143 N N . GLY A 1 276 ? 16.811 -12.885 -1.718 1.00 90.19 276 GLY A N 1
ATOM 2144 C CA . GLY A 1 276 ? 16.347 -11.733 -0.948 1.00 90.19 276 GLY A CA 1
ATOM 2145 C C . GLY A 1 276 ? 15.693 -10.708 -1.870 1.00 90.19 276 GLY A C 1
ATOM 2146 O O . GLY A 1 276 ? 14.656 -10.987 -2.462 1.00 90.19 276 GLY A O 1
ATOM 2147 N N . ASN A 1 277 ? 16.311 -9.537 -2.002 1.00 93.12 277 ASN A N 1
ATOM 2148 C CA . ASN A 1 277 ? 15.828 -8.450 -2.848 1.00 93.12 277 ASN A CA 1
ATOM 2149 C C . ASN A 1 277 ? 16.444 -8.406 -4.254 1.00 93.12 277 ASN A C 1
ATOM 2151 O O . ASN A 1 277 ? 16.178 -7.451 -4.985 1.00 93.12 277 ASN A O 1
ATOM 2155 N N . LEU A 1 278 ? 17.251 -9.409 -4.612 1.00 96.31 278 LEU A N 1
ATOM 2156 C CA . LEU A 1 278 ? 17.806 -9.610 -5.947 1.00 96.31 278 LEU A CA 1
ATOM 2157 C C . LEU A 1 278 ? 16.990 -10.662 -6.702 1.00 96.31 278 LEU A C 1
ATOM 2159 O O . LEU A 1 278 ? 16.771 -11.765 -6.198 1.00 96.31 278 LEU A O 1
ATOM 2163 N N . ALA A 1 279 ? 16.626 -10.336 -7.936 1.00 97.06 279 ALA A N 1
ATOM 2164 C CA . ALA A 1 279 ? 16.097 -11.267 -8.914 1.00 97.06 279 ALA A CA 1
ATOM 2165 C C . ALA A 1 279 ? 16.996 -11.344 -10.140 1.00 97.06 279 ALA A C 1
ATOM 2167 O O . ALA A 1 279 ? 17.504 -10.325 -10.618 1.00 97.06 279 ALA A O 1
ATOM 2168 N N . LYS A 1 280 ? 17.139 -12.557 -10.665 1.00 97.81 280 LYS A N 1
ATOM 2169 C CA . LYS A 1 280 ? 17.797 -12.830 -11.939 1.00 97.81 280 LYS A CA 1
ATOM 2170 C C . LYS A 1 280 ? 16.808 -13.512 -12.862 1.00 97.81 280 LYS A C 1
ATOM 2172 O O . LYS A 1 280 ? 16.256 -14.539 -12.485 1.00 97.81 280 LYS A O 1
ATOM 2177 N N . GLY A 1 281 ? 16.577 -12.944 -14.037 1.00 97.25 281 GLY A N 1
ATOM 2178 C CA . GLY A 1 281 ? 15.786 -13.588 -15.080 1.00 97.25 281 GLY A CA 1
ATOM 2179 C C . GLY A 1 281 ? 16.690 -14.301 -16.067 1.00 97.25 281 GLY A C 1
ATOM 2180 O O . GLY A 1 281 ? 17.691 -13.732 -16.507 1.00 97.25 281 GLY A O 1
ATOM 2181 N N . MET A 1 282 ? 16.324 -15.526 -16.427 1.00 97.44 282 MET A N 1
ATOM 2182 C CA . MET A 1 282 ? 17.075 -16.372 -17.343 1.00 97.44 282 MET A CA 1
ATOM 2183 C C . MET A 1 282 ? 16.248 -16.679 -18.595 1.00 97.44 282 MET A C 1
ATOM 2185 O O . MET A 1 282 ? 15.061 -16.981 -18.498 1.00 97.44 282 MET A O 1
ATOM 2189 N N . VAL A 1 283 ? 16.879 -16.660 -19.767 1.00 96.38 283 VAL A N 1
ATOM 2190 C CA . VAL A 1 283 ? 16.295 -17.093 -21.048 1.00 96.38 283 VAL A CA 1
ATOM 2191 C C . VAL A 1 283 ? 17.234 -18.117 -21.663 1.00 96.38 283 VAL A C 1
ATOM 2193 O O . VAL A 1 283 ? 18.429 -17.852 -21.810 1.00 96.38 283 VAL A O 1
ATOM 2196 N N . ASN A 1 284 ? 16.729 -19.308 -21.995 1.00 94.31 284 ASN A N 1
ATOM 2197 C CA . ASN A 1 284 ? 17.553 -20.407 -22.526 1.00 94.31 284 ASN A CA 1
ATOM 2198 C C . ASN A 1 284 ? 18.823 -20.703 -21.688 1.00 94.31 284 ASN A C 1
ATOM 2200 O O . ASN A 1 284 ? 19.905 -20.948 -22.229 1.00 94.31 284 ASN A O 1
ATOM 2204 N N . GLY A 1 285 ? 18.713 -20.627 -20.356 1.00 93.62 285 GLY A N 1
ATOM 2205 C CA . GLY A 1 285 ? 19.828 -20.850 -19.425 1.00 93.62 285 GLY A CA 1
ATOM 2206 C C . GLY A 1 285 ? 20.881 -19.733 -19.384 1.00 93.62 285 GLY A C 1
ATOM 2207 O O . GLY A 1 285 ? 21.936 -19.916 -18.778 1.00 93.62 285 GLY A O 1
ATOM 2208 N N . ARG A 1 286 ? 20.624 -18.579 -20.012 1.00 94.44 286 ARG A N 1
ATOM 2209 C CA . ARG A 1 286 ? 21.488 -17.387 -19.975 1.00 94.44 286 ARG A CA 1
ATOM 2210 C C . ARG A 1 286 ? 20.835 -16.267 -19.185 1.00 94.44 286 ARG A C 1
ATOM 2212 O O . ARG A 1 286 ? 19.617 -16.150 -19.180 1.00 94.44 286 ARG A O 1
ATOM 2219 N N . LEU A 1 287 ? 21.656 -15.429 -18.561 1.00 96.38 287 LEU A N 1
ATOM 2220 C CA . LEU A 1 287 ? 21.199 -14.279 -17.791 1.00 96.38 287 LEU A CA 1
ATOM 2221 C C . LEU A 1 287 ? 20.650 -13.190 -18.720 1.00 96.38 287 LEU A C 1
ATOM 2223 O O . LEU A 1 287 ? 21.403 -12.596 -19.486 1.00 96.38 287 LEU A O 1
ATOM 2227 N N . ALA A 1 288 ? 19.348 -12.929 -18.632 1.00 97.38 288 ALA A N 1
ATOM 2228 C CA . ALA A 1 288 ? 18.658 -11.902 -19.410 1.00 97.38 288 ALA A CA 1
ATOM 2229 C C . ALA A 1 288 ? 18.622 -10.560 -18.668 1.00 97.38 288 ALA A C 1
ATOM 2231 O O . ALA A 1 288 ? 18.899 -9.514 -19.258 1.00 97.38 288 ALA A O 1
ATOM 2232 N N . PHE A 1 289 ? 18.342 -10.582 -17.361 1.00 98.19 289 PHE A N 1
ATOM 2233 C CA . PHE A 1 289 ? 18.384 -9.389 -16.517 1.00 98.19 289 PHE A CA 1
ATOM 2234 C C . PHE A 1 289 ? 18.725 -9.699 -15.057 1.00 98.19 289 PHE A C 1
ATOM 2236 O O . PHE A 1 289 ? 18.522 -10.808 -14.563 1.00 98.19 289 PHE A O 1
ATOM 2243 N N . GLU A 1 290 ? 19.201 -8.671 -14.359 1.00 98.12 290 GLU A N 1
ATOM 2244 C CA . GLU A 1 290 ? 19.356 -8.621 -12.910 1.00 98.12 290 GLU A CA 1
ATOM 2245 C C . GLU A 1 290 ? 18.631 -7.391 -12.378 1.00 98.12 290 GLU A C 1
ATOM 2247 O O . GLU A 1 290 ? 18.734 -6.290 -12.928 1.00 98.12 290 GLU A O 1
ATOM 2252 N N . MET A 1 291 ? 17.906 -7.579 -11.282 1.00 97.94 291 MET A N 1
ATOM 2253 C CA . MET A 1 291 ? 17.111 -6.534 -10.668 1.00 97.94 291 MET A CA 1
ATOM 2254 C C . MET A 1 291 ? 17.204 -6.600 -9.152 1.00 97.94 291 MET A C 1
ATOM 2256 O O . MET A 1 291 ? 16.878 -7.619 -8.552 1.00 97.94 291 MET A O 1
ATOM 2260 N N . THR A 1 292 ? 17.582 -5.488 -8.536 1.00 97.44 292 THR A N 1
ATOM 2261 C CA . THR A 1 292 ? 17.580 -5.317 -7.084 1.00 97.44 292 THR A CA 1
ATOM 2262 C C . THR A 1 292 ? 16.586 -4.230 -6.711 1.00 97.44 292 THR A C 1
ATOM 2264 O O . THR A 1 292 ? 16.639 -3.135 -7.275 1.00 97.44 292 THR A O 1
ATOM 2267 N N . VAL A 1 293 ? 15.705 -4.507 -5.748 1.00 94.25 293 VAL A N 1
ATOM 2268 C CA . VAL A 1 293 ? 14.785 -3.500 -5.194 1.00 94.25 293 VAL A CA 1
ATOM 2269 C C . VAL A 1 293 ? 15.153 -3.192 -3.747 1.00 94.25 293 VAL A C 1
ATOM 2271 O O . VAL A 1 293 ? 15.171 -4.064 -2.881 1.00 94.25 293 VAL A O 1
ATOM 2274 N N . GLU A 1 294 ? 15.493 -1.942 -3.474 1.00 90.38 294 GLU A N 1
ATOM 2275 C CA . GLU A 1 294 ? 15.805 -1.450 -2.137 1.00 90.38 294 GLU A CA 1
ATOM 2276 C C . GLU A 1 294 ? 14.522 -1.231 -1.314 1.00 90.38 294 GLU A C 1
ATOM 2278 O O . GLU A 1 294 ? 13.421 -1.066 -1.841 1.00 90.38 294 GLU A O 1
ATOM 2283 N N . SER A 1 295 ? 14.648 -1.211 0.015 1.00 79.94 295 SER A N 1
ATOM 2284 C CA . SER A 1 295 ? 13.508 -1.011 0.923 1.00 79.94 295 SER A CA 1
ATOM 2285 C C . SER A 1 295 ? 12.855 0.369 0.802 1.00 79.94 295 SER A C 1
ATOM 2287 O O . SER A 1 295 ? 11.692 0.514 1.158 1.00 79.94 295 SER A O 1
ATOM 2289 N N . ASN A 1 296 ? 13.590 1.359 0.292 1.00 78.50 296 ASN A N 1
ATOM 2290 C CA . ASN A 1 296 ? 13.117 2.712 -0.015 1.00 78.50 296 ASN A CA 1
ATOM 2291 C C . ASN A 1 296 ? 12.421 2.813 -1.395 1.00 78.50 296 ASN A C 1
ATOM 2293 O O . ASN A 1 296 ? 12.117 3.919 -1.834 1.00 78.50 296 ASN A O 1
ATOM 2297 N N . GLY A 1 297 ? 12.226 1.693 -2.104 1.00 82.75 297 GLY A N 1
ATOM 2298 C CA . GLY A 1 297 ? 11.657 1.664 -3.456 1.00 82.75 297 GLY A CA 1
ATOM 2299 C C . GLY A 1 297 ? 12.653 1.985 -4.577 1.00 82.75 297 GLY A C 1
ATOM 2300 O O . GLY A 1 297 ? 12.262 2.062 -5.742 1.00 82.75 297 GLY A O 1
ATOM 2301 N N . GLY A 1 298 ? 13.936 2.169 -4.258 1.00 92.06 298 GLY A N 1
ATOM 2302 C CA . GLY A 1 298 ? 14.999 2.297 -5.245 1.00 92.06 298 GLY A CA 1
ATOM 2303 C C . GLY A 1 298 ? 15.155 1.018 -6.063 1.00 92.06 298 GLY A C 1
ATOM 2304 O O . GLY A 1 298 ? 15.096 -0.086 -5.527 1.00 92.06 298 GLY A O 1
ATOM 2305 N N . ILE A 1 299 ? 15.341 1.159 -7.372 1.00 96.94 299 ILE A N 1
ATOM 2306 C CA . ILE A 1 299 ? 15.492 0.032 -8.292 1.00 96.94 299 ILE A CA 1
ATOM 2307 C C . ILE A 1 299 ? 16.867 0.121 -8.929 1.00 96.94 299 ILE A C 1
ATOM 2309 O O . ILE A 1 299 ? 17.190 1.134 -9.542 1.00 96.94 299 ILE A O 1
ATOM 2313 N N . GLN A 1 300 ? 17.646 -0.951 -8.850 1.00 98.06 300 GLN A N 1
ATOM 2314 C CA . GLN A 1 300 ? 18.826 -1.149 -9.682 1.00 98.06 300 GLN A CA 1
ATOM 2315 C C . GLN A 1 300 ? 18.521 -2.251 -10.691 1.00 98.06 300 GLN A C 1
ATOM 2317 O O . GLN A 1 300 ? 18.156 -3.358 -10.305 1.00 98.06 300 GLN A O 1
ATOM 2322 N N . PHE A 1 301 ? 18.662 -1.951 -11.977 1.00 98.44 301 PHE A N 1
ATOM 2323 C CA . PHE A 1 301 ? 18.318 -2.874 -13.053 1.00 98.44 301 PHE A CA 1
ATOM 2324 C C . PHE A 1 301 ? 19.423 -2.921 -14.101 1.00 98.44 301 PHE A C 1
ATOM 2326 O O . PHE A 1 301 ? 19.981 -1.884 -14.466 1.00 98.44 301 PHE A O 1
ATOM 2333 N N . ARG A 1 302 ? 19.718 -4.123 -14.592 1.00 98.31 302 ARG A N 1
ATOM 2334 C CA . ARG A 1 302 ? 20.633 -4.379 -15.705 1.00 98.31 302 ARG A CA 1
ATOM 2335 C C . ARG A 1 302 ? 20.063 -5.469 -16.585 1.00 98.31 302 ARG A C 1
ATOM 2337 O O . ARG A 1 302 ? 19.499 -6.429 -16.071 1.00 98.31 302 ARG A O 1
ATOM 2344 N N . ALA A 1 303 ? 20.263 -5.339 -17.886 1.00 98.25 303 ALA A N 1
ATOM 2345 C CA . ALA A 1 303 ? 19.848 -6.349 -18.838 1.00 98.25 303 ALA A CA 1
ATOM 2346 C C . ALA A 1 303 ? 20.873 -6.547 -19.950 1.00 98.25 303 ALA A C 1
ATOM 2348 O O . ALA A 1 303 ? 21.659 -5.643 -20.260 1.00 98.25 303 ALA A O 1
ATOM 2349 N N . TRP A 1 304 ? 20.825 -7.723 -20.567 1.00 97.69 304 TRP A N 1
ATOM 2350 C CA . TRP A 1 304 ? 21.744 -8.160 -21.614 1.00 97.69 304 TRP A CA 1
ATOM 2351 C C . TRP A 1 304 ? 20.991 -8.578 -22.878 1.00 97.69 304 TRP A C 1
ATOM 2353 O O . TRP A 1 304 ? 19.820 -8.948 -22.831 1.00 97.69 304 TRP A O 1
ATOM 2363 N N . ASN A 1 305 ? 21.670 -8.479 -24.018 1.00 95.56 305 ASN A N 1
ATOM 2364 C CA . ASN A 1 305 ? 21.218 -9.031 -25.293 1.00 95.56 305 ASN A CA 1
ATOM 2365 C C . ASN A 1 305 ? 21.537 -10.536 -25.374 1.00 95.56 305 ASN A C 1
ATOM 2367 O O . ASN A 1 305 ? 22.307 -11.067 -24.572 1.00 95.56 305 ASN A O 1
ATOM 2371 N N . ASP A 1 306 ? 21.025 -11.210 -26.407 1.00 91.81 306 ASP A N 1
ATOM 2372 C CA . ASP A 1 306 ? 21.253 -12.647 -26.651 1.00 91.81 306 ASP A CA 1
ATOM 2373 C C . ASP A 1 306 ? 22.738 -13.025 -26.829 1.00 91.81 306 ASP A C 1
ATOM 2375 O O . ASP A 1 306 ? 23.132 -14.178 -26.615 1.00 91.81 306 ASP A O 1
ATOM 2379 N N . ASP A 1 307 ? 23.571 -12.056 -27.218 1.00 92.12 307 ASP A N 1
ATOM 2380 C CA . ASP A 1 307 ? 25.024 -12.177 -27.371 1.00 92.12 307 ASP A CA 1
ATOM 2381 C C . ASP A 1 307 ? 25.808 -11.874 -26.074 1.00 92.12 307 ASP A C 1
ATOM 2383 O O . ASP A 1 307 ? 27.035 -11.781 -26.103 1.00 92.12 307 ASP A O 1
ATOM 2387 N N . ASN A 1 308 ? 25.114 -11.737 -24.936 1.00 91.94 308 ASN A N 1
ATOM 2388 C CA . ASN A 1 308 ? 25.630 -11.314 -23.628 1.00 91.94 308 ASN A CA 1
ATOM 2389 C C . ASN A 1 308 ? 26.220 -9.891 -23.591 1.00 91.94 308 ASN A C 1
ATOM 2391 O O . ASN A 1 308 ? 26.860 -9.511 -22.605 1.00 91.94 308 ASN A O 1
ATOM 2395 N N . SER A 1 309 ? 26.020 -9.076 -24.629 1.00 94.69 309 SER A N 1
ATOM 2396 C CA . SER A 1 309 ? 26.375 -7.659 -24.569 1.00 94.69 309 SER A CA 1
ATOM 2397 C C . SER A 1 309 ? 25.400 -6.889 -23.670 1.00 94.69 309 SER A C 1
ATOM 2399 O O . SER A 1 309 ? 24.225 -7.255 -23.583 1.00 94.69 309 SER A O 1
ATOM 2401 N N . PRO A 1 310 ? 25.846 -5.823 -22.978 1.00 96.75 310 PRO A N 1
ATOM 2402 C CA . PRO A 1 310 ? 24.939 -4.965 -22.224 1.00 96.75 310 PRO A CA 1
ATOM 2403 C C . PRO A 1 310 ? 23.844 -4.402 -23.135 1.00 96.75 310 PRO A C 1
ATOM 2405 O O . PRO 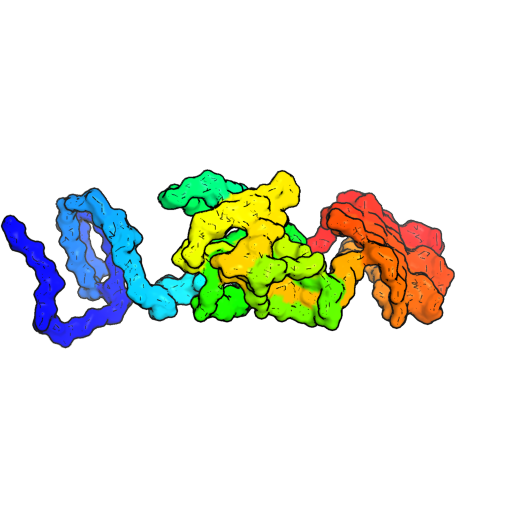A 1 310 ? 24.143 -3.888 -24.211 1.00 96.75 310 PRO A O 1
ATOM 2408 N N . ASN A 1 311 ? 22.590 -4.485 -22.694 1.00 98.00 311 ASN A N 1
ATOM 2409 C CA . ASN A 1 311 ? 21.436 -3.914 -23.386 1.00 98.00 311 ASN A CA 1
ATOM 2410 C C . ASN A 1 311 ? 21.058 -2.564 -22.765 1.00 98.00 311 ASN A C 1
ATOM 2412 O O . ASN A 1 311 ? 21.024 -1.539 -23.445 1.00 98.00 311 ASN A O 1
ATOM 2416 N N . CYS A 1 312 ? 20.825 -2.547 -21.453 1.00 98.38 312 CYS A N 1
ATOM 2417 C CA . CYS A 1 312 ? 20.510 -1.331 -20.714 1.00 98.38 312 CYS A CA 1
ATOM 2418 C C . CYS A 1 312 ? 20.785 -1.486 -19.215 1.00 98.38 312 CYS A C 1
ATOM 2420 O O . CYS A 1 312 ? 20.853 -2.596 -18.684 1.00 98.38 312 CYS A O 1
ATOM 2422 N N . GLU A 1 313 ? 20.946 -0.358 -18.527 1.00 98.44 313 GLU A N 1
ATOM 2423 C CA . GLU A 1 313 ? 21.074 -0.313 -17.073 1.00 98.44 313 GLU A CA 1
ATOM 2424 C C . GLU A 1 313 ? 20.456 0.959 -16.492 1.00 98.44 313 GLU A C 1
ATOM 2426 O O . GLU A 1 313 ? 20.465 2.014 -17.126 1.00 98.44 313 GLU A O 1
ATOM 2431 N N . MET A 1 314 ? 19.920 0.878 -15.276 1.00 98.12 314 MET A N 1
ATOM 2432 C CA . MET A 1 314 ? 19.425 2.050 -14.555 1.00 98.12 314 MET A CA 1
ATOM 2433 C C . MET A 1 314 ? 19.535 1.903 -13.039 1.00 98.12 314 MET A C 1
ATOM 2435 O O . MET A 1 314 ? 19.545 0.791 -12.500 1.00 98.12 314 MET A O 1
ATOM 2439 N N . LYS A 1 315 ? 19.529 3.052 -12.362 1.00 97.81 315 LYS A N 1
ATOM 2440 C CA . LYS A 1 315 ? 19.282 3.166 -10.928 1.00 97.81 315 LYS A CA 1
ATOM 2441 C C . LYS A 1 315 ? 18.248 4.250 -10.625 1.00 97.81 315 LYS A C 1
ATOM 2443 O O . LYS A 1 315 ? 18.322 5.353 -11.170 1.00 97.81 315 LYS A O 1
ATOM 2448 N N . THR A 1 316 ? 17.316 3.957 -9.722 1.00 96.00 316 THR A N 1
ATOM 2449 C CA . THR A 1 316 ? 16.322 4.906 -9.201 1.00 96.00 316 THR A CA 1
ATOM 2450 C C . THR A 1 316 ? 16.362 4.983 -7.674 1.00 96.00 316 THR A C 1
ATOM 2452 O O . THR A 1 316 ? 16.837 4.060 -7.017 1.00 96.00 316 THR A O 1
ATOM 2455 N N . ASN A 1 317 ? 15.830 6.069 -7.106 1.00 87.69 317 ASN A N 1
ATOM 2456 C CA . ASN A 1 317 ? 15.688 6.272 -5.655 1.00 87.69 317 ASN A CA 1
ATOM 2457 C C . ASN A 1 317 ? 14.218 6.426 -5.213 1.00 87.69 317 ASN A C 1
ATOM 2459 O O . ASN A 1 317 ? 13.893 7.243 -4.353 1.00 87.69 317 ASN A O 1
ATOM 2463 N N . GLY A 1 318 ? 13.312 5.697 -5.871 1.00 77.75 318 GLY A N 1
ATOM 2464 C CA . GLY A 1 318 ? 11.866 5.719 -5.616 1.00 77.75 318 GLY A CA 1
ATOM 2465 C C . GLY A 1 318 ? 11.114 6.905 -6.234 1.00 77.75 318 GLY A C 1
ATOM 2466 O O . GLY A 1 318 ? 9.942 6.769 -6.559 1.00 77.75 318 GLY A O 1
ATOM 2467 N N . SER A 1 319 ? 11.777 8.042 -6.476 1.00 81.25 319 SER A N 1
ATOM 2468 C CA . SER A 1 319 ? 11.149 9.234 -7.084 1.00 81.25 319 SER A CA 1
ATOM 2469 C C . SER A 1 319 ? 11.796 9.677 -8.397 1.00 81.25 319 SER A C 1
ATOM 2471 O O . SER A 1 319 ? 11.136 10.245 -9.271 1.00 81.25 319 SER A O 1
ATOM 2473 N N . LYS A 1 320 ? 13.099 9.429 -8.552 1.00 92.50 320 LYS A N 1
ATOM 2474 C CA . LYS A 1 320 ? 13.884 9.878 -9.702 1.00 92.50 320 LYS A CA 1
ATOM 2475 C C . LYS A 1 320 ? 14.789 8.771 -10.216 1.00 92.50 320 LYS A C 1
ATOM 2477 O O . LYS A 1 320 ? 15.198 7.875 -9.479 1.00 92.50 320 LYS A O 1
ATOM 2482 N N . VAL A 1 321 ? 15.132 8.885 -11.489 1.00 95.81 321 VAL A N 1
ATOM 2483 C CA . VAL A 1 321 ? 16.219 8.166 -12.144 1.00 95.81 321 VAL A CA 1
ATOM 2484 C C . VAL A 1 321 ? 17.529 8.843 -11.749 1.00 95.81 321 VAL A C 1
ATOM 2486 O O . VAL A 1 321 ? 17.802 9.972 -12.164 1.00 95.81 321 VAL A O 1
ATOM 2489 N N . GLU A 1 322 ? 18.338 8.168 -10.933 1.00 96.31 322 GLU A N 1
ATOM 2490 C CA . GLU A 1 322 ? 19.672 8.645 -10.551 1.00 96.31 322 GLU A CA 1
ATOM 2491 C C . GLU A 1 322 ? 20.611 8.611 -11.753 1.00 96.31 322 GLU A C 1
ATOM 2493 O O . GLU A 1 322 ? 21.332 9.575 -12.002 1.00 96.31 322 GLU A O 1
ATOM 2498 N N . TRP A 1 323 ? 20.558 7.521 -12.517 1.00 97.69 323 TRP A N 1
ATOM 2499 C CA . TRP A 1 323 ? 21.210 7.374 -13.812 1.00 97.69 323 TRP A CA 1
ATOM 2500 C C . TRP A 1 323 ? 20.531 6.263 -14.620 1.00 97.69 323 TRP A C 1
ATOM 2502 O O . TRP A 1 323 ? 19.960 5.325 -14.062 1.00 97.69 323 TRP A O 1
ATOM 2512 N N . MET A 1 324 ? 20.596 6.364 -15.943 1.00 98.06 324 MET A N 1
ATOM 2513 C CA . MET A 1 324 ? 20.090 5.369 -16.886 1.00 98.06 324 MET A CA 1
ATOM 2514 C C . MET A 1 324 ? 20.939 5.385 -18.150 1.00 98.06 324 MET A C 1
ATOM 2516 O O . MET A 1 324 ? 21.288 6.464 -18.627 1.00 98.06 324 MET A O 1
ATOM 2520 N N . LYS A 1 325 ? 21.223 4.206 -18.708 1.00 98.44 325 LYS A N 1
ATOM 2521 C CA . LYS A 1 325 ? 21.937 4.029 -19.973 1.00 98.44 325 LYS A CA 1
ATOM 2522 C C . LYS A 1 325 ? 21.264 2.974 -20.842 1.00 98.44 325 LYS A C 1
ATOM 2524 O O . LYS A 1 325 ? 20.800 1.950 -20.341 1.00 98.44 325 LYS A O 1
ATOM 2529 N N . VAL A 1 326 ? 21.261 3.215 -22.148 1.00 98.25 326 VAL A N 1
ATOM 2530 C CA . VAL A 1 326 ? 20.919 2.219 -23.172 1.00 98.25 326 VAL A CA 1
ATOM 2531 C C . VAL A 1 326 ? 22.133 2.033 -24.065 1.00 98.25 326 VAL A C 1
ATOM 2533 O O . VAL A 1 326 ? 22.831 3.001 -24.382 1.00 98.25 326 VAL A O 1
ATOM 2536 N N . PHE A 1 327 ? 22.398 0.787 -24.442 1.00 97.88 327 PHE A N 1
ATOM 2537 C CA . PHE A 1 327 ? 23.524 0.430 -25.284 1.00 97.88 327 PHE A CA 1
ATOM 2538 C C . PHE A 1 327 ? 23.050 -0.045 -26.655 1.00 97.88 327 PHE A C 1
ATOM 2540 O O . PHE A 1 327 ? 22.056 -0.756 -26.786 1.00 97.88 327 PHE A O 1
ATOM 2547 N N . TYR A 1 328 ? 23.806 0.320 -27.683 1.00 94.25 328 TYR A N 1
ATOM 2548 C CA . TYR A 1 328 ? 23.664 -0.197 -29.036 1.00 94.25 328 TYR A CA 1
ATOM 2549 C C . TYR A 1 328 ? 25.063 -0.461 -29.593 1.00 94.25 328 TYR A C 1
ATOM 2551 O O . TYR A 1 328 ? 25.930 0.407 -29.508 1.00 94.25 328 TYR A O 1
ATOM 2559 N N . ASN A 1 329 ? 25.312 -1.663 -30.120 1.00 90.44 329 ASN A N 1
ATOM 2560 C CA . ASN A 1 329 ? 26.637 -2.086 -30.598 1.00 90.44 329 ASN A CA 1
ATOM 2561 C C . ASN A 1 329 ? 27.771 -1.820 -29.584 1.00 90.44 329 ASN A C 1
ATOM 2563 O O . ASN A 1 329 ? 28.816 -1.273 -29.933 1.00 90.44 329 ASN A O 1
ATOM 2567 N N . HIS A 1 330 ? 27.556 -2.188 -28.316 1.00 87.88 330 HIS A N 1
ATOM 2568 C CA . HIS A 1 330 ? 28.508 -2.000 -27.207 1.00 87.88 330 HIS A CA 1
ATOM 2569 C C . HIS A 1 330 ? 28.871 -0.539 -26.878 1.00 87.88 330 HIS A C 1
ATOM 2571 O O . HIS A 1 330 ? 29.805 -0.295 -26.113 1.00 87.88 330 HIS A O 1
ATOM 2577 N N . GLN A 1 331 ? 28.145 0.438 -27.422 1.00 93.25 331 GLN A N 1
ATOM 2578 C CA . GLN A 1 331 ? 28.317 1.857 -27.123 1.00 93.25 331 GLN A CA 1
ATOM 2579 C C . GLN A 1 331 ? 27.068 2.407 -26.445 1.00 93.25 331 GLN A C 1
ATOM 2581 O O . GLN A 1 331 ? 25.962 1.937 -26.700 1.00 93.25 331 GLN A O 1
ATOM 2586 N N . VAL A 1 332 ? 27.237 3.411 -25.583 1.00 96.88 332 VAL A N 1
ATOM 2587 C CA . VAL A 1 332 ? 26.104 4.128 -24.985 1.00 96.88 332 VAL A CA 1
ATOM 2588 C C . VAL A 1 332 ? 25.407 4.920 -26.090 1.00 96.88 332 VAL A C 1
ATOM 2590 O O . VAL A 1 332 ? 25.994 5.838 -26.658 1.00 96.88 332 VAL A O 1
ATOM 2593 N N . SER A 1 333 ? 24.166 4.555 -26.401 1.00 96.81 333 SER A N 1
ATOM 2594 C CA . SER A 1 333 ? 23.320 5.257 -27.373 1.00 96.81 333 SER A CA 1
ATOM 2595 C C . SER A 1 333 ? 22.430 6.308 -26.711 1.00 96.81 333 SER A C 1
ATOM 2597 O O . SER A 1 333 ? 22.007 7.260 -27.364 1.00 96.81 333 SER A O 1
ATOM 2599 N N . PHE A 1 334 ? 22.167 6.155 -25.411 1.00 97.69 334 PHE A N 1
ATOM 2600 C CA . PHE A 1 334 ? 21.364 7.077 -24.618 1.00 97.69 334 PHE A CA 1
ATOM 2601 C C . PHE A 1 334 ? 21.839 7.101 -23.163 1.00 97.69 334 PHE A C 1
ATOM 2603 O O . PHE A 1 334 ? 22.132 6.050 -22.591 1.00 97.69 334 PHE A O 1
ATOM 2610 N N . GLU A 1 335 ? 21.828 8.284 -22.544 1.00 97.12 335 GLU A N 1
ATOM 2611 C CA . GLU A 1 335 ? 22.056 8.471 -21.111 1.00 97.12 335 GLU A CA 1
ATOM 2612 C C . GLU A 1 335 ? 21.082 9.509 -20.531 1.00 97.12 335 GLU A C 1
ATOM 2614 O O . GLU A 1 335 ? 20.783 10.526 -21.160 1.00 97.12 335 GLU A O 1
ATOM 2619 N N . ALA A 1 336 ? 20.594 9.267 -19.313 1.00 95.81 336 ALA A N 1
ATOM 2620 C CA . ALA A 1 336 ? 19.813 10.237 -18.553 1.00 95.81 336 ALA A CA 1
ATOM 2621 C C . ALA A 1 336 ? 20.176 10.217 -17.067 1.00 95.81 336 ALA A C 1
ATOM 2623 O O . ALA A 1 336 ? 20.454 9.166 -16.495 1.00 95.81 336 ALA A O 1
ATOM 2624 N N . GLN A 1 337 ? 20.101 11.386 -16.431 1.00 96.94 337 GLN A N 1
ATOM 2625 C CA . GLN A 1 337 ? 20.355 11.579 -15.005 1.00 96.94 337 GLN A CA 1
ATOM 2626 C C . GLN A 1 337 ? 19.381 12.613 -14.425 1.00 96.94 337 GLN A C 1
ATOM 2628 O O . GLN A 1 337 ? 19.042 13.602 -15.080 1.00 96.94 337 GLN A O 1
ATOM 2633 N N . GLY A 1 338 ? 18.915 12.372 -13.197 1.00 93.50 338 GLY A N 1
ATOM 2634 C CA . GLY A 1 338 ? 18.064 13.289 -12.435 1.00 93.50 338 GLY A CA 1
ATOM 2635 C C . GLY A 1 338 ? 16.646 13.468 -12.986 1.00 93.50 338 GLY A C 1
ATOM 2636 O O . GLY A 1 338 ? 15.991 14.455 -12.652 1.00 93.50 338 GLY A O 1
ATOM 2637 N N . LYS A 1 339 ? 16.172 12.556 -13.843 1.00 94.31 339 LYS A N 1
ATOM 2638 C CA . LYS A 1 339 ? 14.822 12.610 -14.429 1.00 94.31 339 LYS A CA 1
ATOM 2639 C C . LYS A 1 339 ? 13.787 12.052 -13.457 1.00 94.31 339 LYS A C 1
ATOM 2641 O O . LYS A 1 339 ? 14.084 11.123 -12.715 1.00 94.31 339 LYS A O 1
ATOM 2646 N N . GLU A 1 340 ? 12.580 12.604 -13.459 1.00 90.88 340 GLU A N 1
ATOM 2647 C CA . GLU A 1 340 ? 11.469 12.059 -12.671 1.00 90.88 340 GLU A CA 1
ATOM 2648 C C . GLU A 1 340 ? 11.004 10.715 -13.241 1.00 90.88 340 GLU A C 1
ATOM 2650 O O . GLU A 1 340 ? 11.087 10.478 -14.451 1.00 90.88 340 GLU A O 1
ATOM 2655 N N . ILE A 1 341 ? 10.543 9.822 -12.363 1.00 86.38 341 ILE A N 1
ATOM 2656 C CA . ILE A 1 341 ? 9.945 8.553 -12.782 1.00 86.38 341 ILE A CA 1
ATOM 2657 C C . ILE A 1 341 ? 8.566 8.854 -13.394 1.00 86.38 341 ILE A C 1
ATOM 2659 O O . ILE A 1 341 ? 7.774 9.555 -12.764 1.00 86.38 341 ILE A O 1
ATOM 2663 N N . PRO A 1 342 ? 8.250 8.349 -14.602 1.00 82.00 342 PRO A N 1
ATOM 2664 C CA . PRO A 1 342 ? 6.952 8.587 -15.226 1.00 82.00 342 PRO A CA 1
ATOM 2665 C C . PRO A 1 342 ? 5.804 8.014 -14.377 1.00 82.00 342 PRO A C 1
ATOM 2667 O O . PRO A 1 342 ? 5.767 6.804 -14.139 1.00 82.00 342 PRO A O 1
ATOM 2670 N N . SER A 1 343 ? 4.868 8.882 -13.971 1.00 66.00 343 SER A N 1
ATOM 2671 C CA . SER A 1 343 ? 3.681 8.573 -13.149 1.00 66.00 343 SER A CA 1
ATOM 2672 C C . SER A 1 343 ? 2.765 7.556 -13.787 1.00 66.00 343 SER A C 1
ATOM 2674 O O . SER A 1 343 ? 2.420 7.751 -14.980 1.00 66.00 343 SER A O 1
#